Protein AF-A0A356CTW9-F1 (afdb_monomer_lite)

Radius of gyration: 29.03 Å; chains: 1; bounding box: 47×51×96 Å

Structure (mmCIF, N/CA/C/O backbone):
data_AF-A0A356CTW9-F1
#
_entry.id   AF-A0A356CTW9-F1
#
loop_
_atom_site.group_PDB
_atom_site.id
_atom_site.type_symbol
_atom_site.label_atom_id
_atom_site.label_alt_id
_atom_site.label_comp_id
_atom_site.label_asym_id
_atom_site.label_entity_id
_atom_site.label_seq_id
_atom_site.pdbx_PDB_ins_code
_atom_site.Cartn_x
_atom_site.Cartn_y
_atom_site.Cartn_z
_atom_site.occupancy
_atom_site.B_iso_or_equiv
_atom_site.auth_seq_id
_atom_site.auth_comp_id
_atom_site.auth_asym_id
_atom_site.auth_atom_id
_atom_site.pdbx_PDB_model_num
ATOM 1 N N . ILE A 1 1 ? -17.306 -11.077 -2.098 1.00 68.31 1 ILE A N 1
ATOM 2 C CA . ILE A 1 1 ? -15.876 -10.758 -1.867 1.00 68.31 1 ILE A CA 1
ATOM 3 C C . ILE A 1 1 ? -15.002 -11.799 -2.546 1.00 68.31 1 ILE A C 1
ATOM 5 O O . ILE A 1 1 ? -14.242 -11.389 -3.403 1.00 68.31 1 ILE A O 1
ATOM 9 N N . GLU A 1 2 ? -15.143 -13.095 -2.241 1.00 79.81 2 GLU A N 1
ATOM 10 C CA . GLU A 1 2 ? -14.391 -14.175 -2.921 1.00 79.81 2 GLU A CA 1
ATOM 11 C C . GLU A 1 2 ? -14.510 -14.087 -4.446 1.00 79.81 2 GLU A C 1
ATOM 13 O O . GLU A 1 2 ? -13.506 -13.882 -5.108 1.00 79.81 2 GLU A O 1
ATOM 18 N N . ASP A 1 3 ? -15.733 -14.022 -4.974 1.00 84.06 3 ASP A N 1
ATOM 19 C CA . ASP A 1 3 ? -15.976 -13.840 -6.413 1.00 84.06 3 ASP A CA 1
ATOM 20 C C . ASP A 1 3 ? -15.303 -12.582 -7.005 1.00 84.06 3 ASP A C 1
ATOM 22 O O . ASP A 1 3 ? -14.751 -12.604 -8.098 1.00 84.06 3 ASP A O 1
ATOM 26 N N . THR A 1 4 ? -15.278 -11.472 -6.265 1.00 81.88 4 THR A N 1
ATOM 27 C CA . THR A 1 4 ? -14.615 -10.232 -6.705 1.00 81.88 4 THR A CA 1
ATOM 28 C C . THR A 1 4 ? -13.094 -10.376 -6.735 1.00 81.88 4 THR A C 1
ATOM 30 O O . THR A 1 4 ? -12.447 -9.812 -7.611 1.00 81.88 4 THR A O 1
ATOM 33 N N . ILE A 1 5 ? -12.524 -11.109 -5.775 1.00 84.12 5 ILE A N 1
ATOM 34 C CA . ILE A 1 5 ? -11.089 -11.404 -5.720 1.00 84.12 5 ILE A CA 1
ATOM 35 C C . ILE A 1 5 ? -10.720 -12.373 -6.847 1.00 84.12 5 ILE A C 1
ATOM 37 O O . ILE A 1 5 ? -9.723 -12.147 -7.527 1.00 84.12 5 ILE A O 1
ATOM 41 N N . ASP A 1 6 ? -11.548 -13.390 -7.088 1.00 87.25 6 ASP A N 1
ATOM 42 C CA . ASP A 1 6 ? -11.342 -14.393 -8.138 1.00 87.25 6 ASP A CA 1
ATOM 43 C C . ASP A 1 6 ? -11.355 -13.777 -9.546 1.00 87.25 6 ASP A C 1
ATOM 45 O O . ASP A 1 6 ? -10.668 -14.261 -10.444 1.00 87.25 6 ASP A O 1
ATOM 49 N N . HIS A 1 7 ? -12.089 -12.676 -9.731 1.00 87.00 7 HIS A N 1
ATOM 50 C CA . HIS A 1 7 ? -12.159 -11.933 -10.991 1.00 87.00 7 HIS A CA 1
ATOM 51 C C . HIS A 1 7 ? -11.251 -10.690 -11.041 1.00 87.00 7 HIS A C 1
ATOM 53 O O . HIS A 1 7 ? -11.325 -9.918 -12.001 1.00 87.00 7 HIS A O 1
ATOM 59 N N . LEU A 1 8 ? -10.389 -10.467 -10.041 1.00 84.88 8 LEU A N 1
ATOM 60 C CA . LEU A 1 8 ? -9.420 -9.372 -10.070 1.00 84.88 8 LEU A CA 1
ATOM 61 C C . LEU A 1 8 ? -8.310 -9.685 -11.088 1.00 84.88 8 LEU A C 1
ATOM 63 O O . LEU A 1 8 ? -7.421 -10.496 -10.840 1.00 84.88 8 LEU A O 1
ATOM 67 N N . ASP A 1 9 ? -8.354 -9.016 -12.239 1.00 84.62 9 ASP A N 1
ATOM 68 C CA . ASP A 1 9 ? -7.409 -9.199 -13.344 1.00 84.62 9 ASP A CA 1
ATOM 69 C C . ASP A 1 9 ? -6.562 -7.931 -13.545 1.00 84.62 9 ASP A C 1
ATOM 71 O O . ASP A 1 9 ? -7.066 -6.815 -13.448 1.00 84.62 9 ASP A O 1
ATOM 75 N N . TRP A 1 10 ? -5.280 -8.082 -13.895 1.00 80.06 10 TRP A N 1
ATOM 76 C CA . TRP A 1 10 ? -4.393 -6.969 -14.258 1.00 80.06 10 TRP A CA 1
ATOM 77 C C . TRP A 1 10 ? -4.951 -6.097 -15.398 1.00 80.06 10 TRP A C 1
ATOM 79 O O . TRP A 1 10 ? -4.623 -4.913 -15.496 1.00 80.06 10 TRP A O 1
ATOM 89 N N . ARG A 1 11 ? -5.831 -6.657 -16.237 1.00 78.12 11 ARG A N 1
ATOM 90 C CA . ARG A 1 11 ? -6.544 -5.954 -17.315 1.00 78.12 11 ARG A CA 1
ATOM 91 C C . ARG A 1 11 ? -7.606 -4.973 -16.827 1.00 78.12 11 ARG A C 1
ATOM 93 O O . ARG A 1 11 ? -8.116 -4.204 -17.636 1.00 78.12 11 ARG A O 1
ATOM 100 N N . SER A 1 12 ? -7.945 -4.964 -15.537 1.00 76.69 12 SER A N 1
ATOM 101 C CA . SER A 1 12 ? -8.852 -3.959 -14.975 1.00 76.69 12 SER A CA 1
ATOM 102 C C . SER A 1 12 ? -8.220 -2.559 -14.915 1.00 76.69 12 SER A C 1
ATOM 104 O O . SER A 1 12 ? -8.925 -1.579 -14.681 1.00 76.69 12 SER A O 1
ATOM 106 N N . GLY A 1 13 ? -6.902 -2.441 -15.116 1.00 68.12 13 GLY A N 1
ATOM 107 C CA . GLY A 1 13 ? -6.201 -1.161 -15.194 1.00 68.12 13 GLY A CA 1
ATOM 108 C C . GLY A 1 13 ? -6.427 -0.442 -16.529 1.00 68.12 13 GLY A C 1
ATOM 109 O O . GLY A 1 13 ? -6.175 -0.996 -17.593 1.00 68.12 13 GLY A O 1
ATOM 110 N N . TRP A 1 14 ? -6.860 0.822 -16.475 1.00 55.00 14 TRP A N 1
ATOM 111 C CA . TRP A 1 14 ? -7.075 1.669 -17.663 1.00 55.00 14 TRP A CA 1
ATOM 112 C C . TRP A 1 14 ? -5.799 2.315 -18.221 1.00 55.00 14 TRP A C 1
ATOM 114 O O . TRP A 1 14 ? -5.736 2.640 -19.403 1.00 55.00 14 TRP A O 1
ATOM 124 N N . SER A 1 15 ? -4.779 2.524 -17.387 1.00 63.09 15 SER A N 1
ATOM 125 C CA . SER A 1 15 ? -3.491 3.087 -17.805 1.00 63.09 15 SER A CA 1
ATOM 126 C C . SER A 1 15 ? -2.374 2.508 -16.943 1.00 63.09 15 SER A C 1
ATOM 128 O O . SER A 1 15 ? -2.588 2.274 -15.756 1.00 63.09 15 SER A O 1
ATOM 130 N N . GLY A 1 16 ? -1.185 2.298 -17.513 1.00 64.56 16 GLY A N 1
ATOM 131 C CA . GLY A 1 16 ? -0.001 1.798 -16.795 1.00 64.56 16 GLY A CA 1
ATOM 132 C C . GLY A 1 16 ? 0.633 2.811 -15.831 1.00 64.56 16 GLY A C 1
ATOM 133 O O . GLY A 1 16 ? 1.821 2.715 -15.541 1.00 64.56 16 GLY A O 1
ATOM 134 N N . ASN A 1 17 ? -0.132 3.804 -15.376 1.00 75.12 17 ASN A N 1
ATOM 135 C CA . ASN A 1 17 ? 0.331 4.857 -14.484 1.00 75.12 17 ASN A CA 1
ATOM 136 C C . ASN A 1 17 ? 0.032 4.477 -13.032 1.00 75.12 17 ASN A C 1
ATOM 138 O O . ASN A 1 17 ? -1.058 4.002 -12.715 1.00 75.12 17 ASN A O 1
ATOM 142 N N . SER A 1 18 ? 0.966 4.781 -12.138 1.00 80.88 18 SER A N 1
ATOM 143 C CA . SER A 1 18 ? 0.802 4.626 -10.694 1.00 80.88 18 SER A CA 1
ATOM 144 C C . SER A 1 18 ? 0.913 6.003 -10.055 1.00 80.88 18 SER A C 1
ATOM 146 O O . SER A 1 18 ? 1.971 6.626 -10.103 1.00 80.88 18 SER A O 1
ATOM 148 N N . ARG A 1 19 ? -0.201 6.506 -9.513 1.00 86.81 19 ARG A N 1
ATOM 149 C CA . ARG A 1 19 ? -0.292 7.829 -8.876 1.00 86.81 19 ARG A CA 1
ATOM 150 C C . ARG A 1 19 ? -0.709 7.685 -7.419 1.00 86.81 19 ARG A C 1
ATOM 152 O O . ARG A 1 19 ? -1.867 7.931 -7.080 1.00 86.81 19 ARG A O 1
ATOM 159 N N . ILE A 1 20 ? 0.210 7.246 -6.566 1.00 92.38 20 ILE A N 1
ATOM 160 C CA . ILE A 1 20 ? -0.090 6.853 -5.179 1.00 92.38 20 ILE A CA 1
ATOM 161 C C . ILE A 1 20 ? -0.538 8.068 -4.357 1.00 92.38 20 ILE A C 1
ATOM 163 O O . ILE A 1 20 ? -1.557 8.014 -3.671 1.00 92.38 20 ILE A O 1
ATOM 167 N N . ARG A 1 21 ? 0.154 9.208 -4.460 1.00 92.56 21 ARG A N 1
ATOM 168 C CA . ARG A 1 21 ? -0.237 10.408 -3.686 1.00 92.56 21 ARG A CA 1
ATOM 169 C C . ARG A 1 21 ? -1.598 10.962 -4.097 1.00 92.56 21 ARG A C 1
ATOM 171 O O . ARG A 1 21 ? -2.353 11.430 -3.248 1.00 92.56 21 ARG A O 1
ATOM 178 N N . GLU A 1 22 ? -1.919 10.915 -5.386 1.00 90.00 22 GLU A N 1
ATOM 179 C CA . GLU A 1 22 ? -3.215 11.376 -5.895 1.00 90.00 22 GLU A CA 1
ATOM 180 C C . GLU A 1 22 ? -4.339 10.391 -5.540 1.00 90.00 22 GLU A C 1
ATOM 182 O O . GLU A 1 22 ? -5.441 10.807 -5.171 1.00 90.00 22 GLU A O 1
ATOM 187 N N . SER A 1 23 ? -4.056 9.083 -5.583 1.00 91.00 23 SER A N 1
ATOM 188 C CA . SER A 1 23 ? -5.031 8.046 -5.237 1.00 91.00 23 SER A CA 1
ATOM 189 C C . SER A 1 23 ? -5.523 8.199 -3.799 1.00 91.00 23 SER A C 1
ATOM 191 O O . SER A 1 23 ? -6.715 8.018 -3.562 1.00 91.00 23 SER A O 1
ATOM 193 N N . PHE A 1 24 ? -4.668 8.627 -2.862 1.00 93.81 24 PHE A N 1
ATOM 194 C CA . PHE A 1 24 ? -5.068 8.884 -1.478 1.00 93.81 24 PHE A CA 1
ATOM 195 C C . PHE A 1 24 ? -6.221 9.886 -1.395 1.00 93.81 24 PHE A C 1
ATOM 197 O O . PHE A 1 24 ? -7.231 9.608 -0.749 1.00 93.81 24 PHE A O 1
ATOM 204 N N . PHE A 1 25 ? -6.132 11.028 -2.082 1.00 92.31 25 PHE A N 1
ATOM 205 C CA . PHE A 1 25 ? -7.204 12.027 -2.066 1.00 92.31 25 PHE A CA 1
ATOM 206 C C . PHE A 1 25 ? -8.489 11.517 -2.723 1.00 92.31 25 PHE A C 1
ATOM 208 O O . PHE A 1 25 ? -9.580 11.764 -2.202 1.00 92.31 25 PHE A O 1
ATOM 215 N N . ASN A 1 26 ? -8.373 10.794 -3.837 1.00 91.19 26 ASN A N 1
ATOM 216 C CA . ASN A 1 26 ? -9.530 10.254 -4.553 1.00 91.19 26 ASN A CA 1
ATOM 217 C C . ASN A 1 26 ? -10.240 9.162 -3.747 1.00 91.19 26 ASN A C 1
ATOM 219 O O . ASN A 1 26 ? -11.458 9.219 -3.576 1.00 91.19 26 ASN A O 1
ATOM 223 N N . LEU A 1 27 ? -9.482 8.234 -3.166 1.00 92.19 27 LEU A N 1
ATOM 224 C CA . LEU A 1 27 ? -10.004 7.204 -2.275 1.00 92.19 27 LEU A CA 1
ATOM 225 C C . LEU A 1 27 ? -10.620 7.821 -1.021 1.00 92.19 27 LEU A C 1
ATOM 227 O O . LEU A 1 27 ? -11.732 7.457 -0.658 1.00 92.19 27 LEU A O 1
ATOM 231 N N . ALA A 1 28 ? -9.973 8.808 -0.396 1.00 91.38 28 ALA A N 1
ATOM 232 C CA . ALA A 1 28 ? -10.536 9.484 0.771 1.00 91.38 28 ALA A CA 1
ATOM 233 C C . ALA A 1 28 ? -11.881 10.164 0.465 1.00 91.38 28 ALA A C 1
ATOM 235 O O . ALA A 1 28 ? -12.778 10.141 1.305 1.00 91.38 28 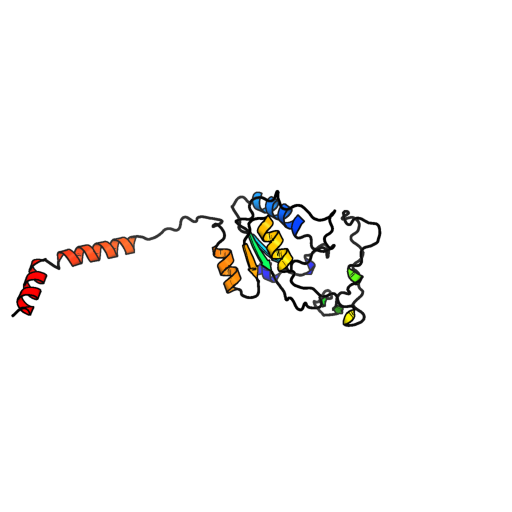ALA A O 1
ATOM 236 N N . ARG A 1 29 ? -12.056 10.748 -0.730 1.00 90.88 29 ARG A N 1
ATOM 237 C CA . ARG A 1 29 ? -13.358 11.286 -1.168 1.00 90.88 29 ARG A CA 1
ATOM 238 C C . ARG A 1 29 ? -14.395 10.179 -1.356 1.00 90.88 29 ARG A C 1
ATOM 240 O O . ARG A 1 29 ? -15.512 10.331 -0.872 1.00 90.88 29 ARG A O 1
ATOM 247 N N . LEU A 1 30 ? -14.020 9.081 -2.013 1.00 90.75 30 LEU A N 1
ATOM 248 C CA . LEU A 1 30 ? -14.902 7.935 -2.246 1.00 90.75 30 LEU A CA 1
ATOM 249 C C . LEU A 1 30 ? -15.369 7.307 -0.928 1.00 90.75 30 LEU A C 1
ATOM 251 O O . LEU A 1 30 ? -16.560 7.108 -0.727 1.00 90.75 30 LEU A O 1
ATOM 255 N N . ILE A 1 31 ? -14.454 7.080 0.009 1.00 89.38 31 ILE A N 1
ATOM 256 C CA . ILE A 1 31 ? -14.764 6.484 1.312 1.00 89.38 31 ILE A CA 1
ATOM 257 C C . ILE A 1 31 ? -15.707 7.376 2.113 1.00 89.38 31 ILE A C 1
ATOM 259 O O . ILE A 1 31 ? -16.654 6.884 2.713 1.00 89.38 31 ILE A O 1
ATOM 263 N N . ARG A 1 32 ? -15.505 8.700 2.086 1.00 85.44 32 ARG A N 1
ATOM 264 C CA . ARG A 1 32 ? -16.419 9.650 2.743 1.00 85.44 32 ARG A CA 1
ATOM 265 C C . ARG A 1 32 ? -17.815 9.682 2.120 1.00 85.44 32 ARG A C 1
ATOM 267 O O . ARG A 1 32 ? -18.727 10.190 2.761 1.00 85.44 32 ARG A O 1
ATOM 274 N N . SER A 1 33 ? -17.982 9.199 0.887 1.00 88.88 33 SER A N 1
ATOM 275 C CA . SER A 1 33 ? -19.307 9.064 0.271 1.00 88.88 33 SER A CA 1
ATOM 276 C C . SER A 1 33 ? -20.045 7.795 0.692 1.00 88.88 33 SER A C 1
ATOM 278 O O . SER A 1 33 ? -21.242 7.680 0.428 1.00 88.88 33 SER A O 1
ATOM 280 N N . PHE A 1 34 ? -19.365 6.845 1.341 1.00 87.44 34 PHE A N 1
ATOM 281 C CA . PHE A 1 34 ? -20.028 5.658 1.856 1.00 87.44 34 PHE A CA 1
ATOM 282 C C . PHE A 1 34 ? -20.893 6.015 3.072 1.00 87.44 34 PHE A C 1
ATOM 284 O O . PHE A 1 34 ? -20.507 6.859 3.882 1.00 87.44 34 PHE A O 1
ATOM 291 N N . PRO A 1 35 ? -22.070 5.380 3.216 1.00 83.88 35 PRO A N 1
ATOM 292 C CA . PRO A 1 35 ? -22.962 5.625 4.347 1.00 83.88 35 PRO A CA 1
ATOM 293 C C . PRO A 1 35 ? -22.363 5.160 5.683 1.00 83.88 35 PRO A C 1
ATOM 295 O O . PRO A 1 35 ? -22.782 5.622 6.742 1.00 83.88 35 PRO A O 1
ATOM 298 N N . GLU A 1 36 ? -21.386 4.255 5.634 1.00 81.88 36 GLU A N 1
ATOM 299 C CA . GLU A 1 36 ? -20.733 3.656 6.790 1.00 81.88 36 GLU A CA 1
ATOM 300 C C . GLU A 1 36 ? -19.255 4.053 6.850 1.00 81.88 36 GLU A C 1
ATOM 302 O O . GLU A 1 36 ? -18.563 4.134 5.829 1.00 81.88 36 GLU A O 1
ATOM 307 N N . ASN A 1 37 ? -18.747 4.257 8.068 1.00 80.19 37 ASN A N 1
ATOM 308 C CA . ASN A 1 37 ? -17.318 4.461 8.286 1.00 80.19 37 ASN A CA 1
ATOM 309 C C . ASN A 1 37 ? -16.560 3.225 7.789 1.00 80.19 37 ASN A C 1
ATOM 311 O O . ASN A 1 37 ? -16.876 2.105 8.180 1.00 80.19 37 ASN A O 1
ATOM 315 N N . SER A 1 38 ? -15.551 3.424 6.944 1.00 86.06 38 SER A N 1
ATOM 316 C CA . SER A 1 38 ? -14.802 2.330 6.321 1.00 86.06 38 SER A CA 1
ATOM 317 C C . SER A 1 38 ? -13.312 2.440 6.619 1.00 86.06 38 SER A C 1
ATOM 319 O O . SER A 1 38 ? -12.742 3.530 6.622 1.00 86.06 38 SER A O 1
ATOM 321 N N . GLN A 1 39 ? -12.680 1.293 6.855 1.00 90.06 39 GLN A N 1
ATOM 322 C CA . GLN A 1 39 ? -11.231 1.170 7.007 1.00 90.06 39 GLN A CA 1
ATOM 323 C C . GLN A 1 39 ? -10.573 0.953 5.642 1.00 90.06 39 GLN A C 1
ATOM 325 O O . GLN A 1 39 ? -11.172 0.354 4.748 1.00 90.06 39 GLN A O 1
ATOM 330 N N . VAL A 1 40 ? -9.322 1.392 5.494 1.00 93.12 40 VAL A N 1
ATOM 331 C CA . VAL A 1 40 ? -8.571 1.245 4.238 1.00 93.12 40 VAL A CA 1
ATOM 332 C C . VAL A 1 40 ? -7.358 0.366 4.442 1.00 93.12 40 VAL A C 1
ATOM 334 O O . VAL A 1 40 ? -6.539 0.631 5.320 1.00 93.12 40 VAL A O 1
ATOM 337 N N . VAL A 1 41 ? -7.204 -0.641 3.589 1.00 95.00 41 VAL A N 1
ATOM 338 C CA . VAL A 1 41 ? -5.943 -1.366 3.422 1.00 95.00 41 VAL A CA 1
ATOM 339 C C . VAL A 1 41 ? -5.443 -1.076 2.013 1.00 95.00 41 VAL A C 1
ATOM 341 O O . VAL A 1 41 ? -6.062 -1.487 1.036 1.00 95.00 41 VAL A O 1
ATOM 344 N N . TYR A 1 42 ? -4.357 -0.316 1.910 1.00 95.88 42 TYR A N 1
ATOM 345 C CA . TYR A 1 42 ? -3.780 0.139 0.649 1.00 95.88 42 TYR A CA 1
ATOM 346 C C . TYR A 1 42 ? -2.529 -0.682 0.331 1.00 95.88 42 TYR A C 1
ATOM 348 O O . TYR A 1 42 ? -1.537 -0.585 1.050 1.00 95.88 42 TYR A O 1
ATOM 356 N N . LEU A 1 43 ? -2.568 -1.495 -0.725 1.00 95.25 43 LEU A N 1
ATOM 357 C CA . LEU A 1 43 ? -1.466 -2.375 -1.121 1.00 95.25 43 LEU A CA 1
ATOM 358 C C . LEU A 1 43 ? -0.709 -1.765 -2.303 1.00 95.25 43 LEU A C 1
ATOM 360 O O . LEU A 1 43 ? -1.321 -1.414 -3.309 1.00 95.25 43 LEU A O 1
ATOM 364 N N . THR A 1 44 ? 0.613 -1.639 -2.193 1.00 95.06 44 THR A N 1
ATOM 365 C CA . THR A 1 44 ? 1.463 -1.081 -3.258 1.00 95.06 44 THR A CA 1
ATOM 366 C C . THR A 1 44 ? 2.933 -1.444 -3.041 1.00 95.06 44 THR A C 1
ATOM 368 O O . THR A 1 44 ? 3.350 -1.699 -1.913 1.00 95.06 44 THR A O 1
ATOM 371 N N . ASP A 1 45 ? 3.729 -1.457 -4.106 1.00 93.75 45 ASP A N 1
ATOM 372 C CA . ASP A 1 45 ? 5.194 -1.515 -4.050 1.00 93.75 45 ASP A CA 1
ATOM 373 C C . ASP A 1 45 ? 5.846 -0.137 -3.843 1.00 93.75 45 ASP A C 1
ATOM 375 O O . ASP A 1 45 ? 7.029 -0.056 -3.526 1.00 93.75 45 ASP A O 1
ATOM 379 N N . GLY A 1 46 ? 5.078 0.952 -3.930 1.00 92.94 46 GLY A N 1
ATOM 380 C CA . GLY A 1 46 ? 5.590 2.311 -3.772 1.00 92.94 46 GLY A CA 1
ATOM 381 C C . GLY A 1 46 ? 6.160 2.921 -5.047 1.00 92.94 46 GLY A C 1
ATOM 382 O O . GLY A 1 46 ? 6.657 4.043 -4.990 1.00 92.94 46 GLY A O 1
ATOM 383 N N . GLU A 1 47 ? 6.066 2.245 -6.193 1.00 88.50 47 GLU A N 1
ATOM 384 C CA . GLU A 1 47 ? 6.532 2.817 -7.452 1.00 88.50 47 GLU A CA 1
ATOM 385 C C . GLU A 1 47 ? 5.491 3.779 -8.033 1.00 88.50 47 GLU A C 1
ATOM 387 O O . GLU A 1 47 ? 4.343 3.414 -8.295 1.00 88.50 47 GLU A O 1
ATOM 392 N N . GLU A 1 48 ? 5.895 5.034 -8.246 1.00 86.00 48 GLU A N 1
ATOM 393 C CA . GLU A 1 48 ? 5.087 6.039 -8.940 1.00 86.00 48 GLU A CA 1
ATOM 394 C C . GLU A 1 48 ? 5.521 6.173 -10.402 1.00 86.00 48 GLU A C 1
ATOM 396 O O . GLU A 1 48 ? 6.707 6.309 -10.721 1.00 86.00 48 GLU A O 1
ATOM 401 N N . ALA A 1 49 ? 4.528 6.161 -11.289 1.00 80.44 49 ALA A N 1
ATOM 402 C CA . ALA A 1 49 ? 4.681 6.304 -12.727 1.00 80.44 49 ALA A CA 1
ATOM 403 C C . ALA A 1 49 ? 3.694 7.378 -13.229 1.00 80.44 49 ALA A C 1
ATOM 405 O O . ALA A 1 49 ? 2.477 7.152 -13.190 1.00 80.44 49 ALA A O 1
ATOM 406 N N . PRO A 1 50 ? 4.181 8.546 -13.698 1.00 75.06 50 PRO A N 1
ATOM 407 C CA . PRO A 1 50 ? 5.590 8.931 -13.866 1.00 75.06 50 PRO A CA 1
ATOM 408 C C . PRO A 1 50 ? 6.333 9.146 -12.541 1.00 75.06 50 PRO A C 1
ATOM 410 O O . PRO A 1 50 ? 5.719 9.400 -11.507 1.00 75.06 50 PRO A O 1
ATOM 413 N N . LYS A 1 51 ? 7.673 9.122 -12.600 1.00 81.19 51 LYS A N 1
ATOM 414 C CA . LYS A 1 51 ? 8.515 9.419 -11.435 1.00 81.19 51 LYS A CA 1
ATOM 415 C C . LYS A 1 51 ? 8.216 10.808 -10.873 1.00 81.19 51 LYS A C 1
ATOM 417 O O . LYS A 1 51 ? 7.949 11.766 -11.605 1.00 81.19 51 LYS A O 1
ATOM 422 N N . LEU A 1 52 ? 8.288 10.906 -9.551 1.00 83.81 52 LEU A N 1
ATOM 423 C CA . LEU A 1 52 ? 8.033 12.148 -8.842 1.00 83.81 52 LEU A CA 1
ATOM 424 C C . LEU A 1 52 ? 9.172 13.162 -9.038 1.00 83.81 52 LEU A C 1
ATOM 426 O O . LEU A 1 52 ? 10.360 12.844 -9.029 1.00 83.81 52 LEU A O 1
ATOM 430 N N . HIS A 1 53 ? 8.764 14.412 -9.186 1.00 82.19 53 HIS A N 1
ATOM 431 C CA . HIS A 1 53 ? 9.531 15.631 -9.371 1.00 82.19 53 HIS A CA 1
ATOM 432 C C . HIS A 1 53 ? 8.857 16.756 -8.570 1.00 82.19 53 HIS A C 1
ATOM 434 O O . HIS A 1 53 ? 7.690 16.660 -8.182 1.00 82.19 53 HIS A O 1
ATOM 440 N N . ALA A 1 54 ? 9.559 17.869 -8.351 1.00 76.06 54 ALA A N 1
ATOM 441 C CA . ALA A 1 54 ? 9.051 18.972 -7.528 1.00 76.06 54 ALA A CA 1
ATOM 442 C C . ALA A 1 54 ? 7.682 19.526 -7.989 1.00 76.06 54 ALA A C 1
ATOM 444 O O . ALA A 1 54 ? 6.909 19.997 -7.165 1.00 76.06 54 ALA A O 1
ATOM 445 N N . PHE A 1 55 ? 7.364 19.445 -9.286 1.00 74.56 55 PHE A N 1
ATOM 446 C CA . PHE A 1 55 ? 6.133 19.999 -9.865 1.00 74.56 55 PHE A CA 1
ATOM 447 C C . PHE A 1 55 ? 4.954 19.012 -9.949 1.00 74.56 55 PHE A C 1
ATOM 449 O O . PHE A 1 55 ? 3.820 19.457 -10.103 1.00 74.56 55 PHE A O 1
ATOM 456 N N . ASN A 1 56 ? 5.188 17.695 -9.878 1.00 75.44 56 ASN A N 1
ATOM 457 C CA . ASN A 1 56 ? 4.124 16.677 -9.941 1.00 75.44 56 ASN A CA 1
ATOM 458 C C . ASN A 1 56 ? 3.868 15.994 -8.582 1.00 75.44 56 ASN A C 1
ATOM 460 O O . ASN A 1 56 ? 2.953 15.182 -8.462 1.00 75.44 56 ASN A O 1
ATOM 464 N N . THR A 1 57 ? 4.647 16.337 -7.550 1.00 85.50 57 THR A N 1
ATOM 465 C CA . THR A 1 57 ? 4.483 15.787 -6.203 1.00 85.50 57 THR A CA 1
ATOM 466 C C . THR A 1 57 ? 3.317 16.473 -5.501 1.00 85.50 57 THR A C 1
ATOM 468 O O . THR A 1 57 ? 3.404 17.626 -5.084 1.00 85.50 57 THR A O 1
ATOM 471 N N . ARG A 1 58 ? 2.207 15.749 -5.344 1.00 87.00 58 ARG A N 1
ATOM 472 C CA . ARG A 1 58 ? 1.035 16.223 -4.600 1.00 87.00 58 ARG A CA 1
ATOM 473 C C . ARG A 1 58 ? 1.367 16.375 -3.114 1.00 87.00 58 ARG A C 1
ATOM 475 O O . ARG A 1 58 ? 1.832 15.426 -2.495 1.00 87.00 58 ARG A O 1
ATOM 482 N N . ASP A 1 59 ? 1.103 17.523 -2.503 1.00 89.25 59 ASP A N 1
ATOM 483 C CA . ASP A 1 59 ? 1.297 17.674 -1.056 1.00 89.25 59 ASP A CA 1
ATOM 484 C C . ASP A 1 59 ? 0.262 16.847 -0.265 1.00 89.25 59 ASP A C 1
ATOM 486 O O . ASP A 1 59 ? -0.936 16.917 -0.543 1.00 89.25 59 ASP A O 1
ATOM 490 N N . LEU A 1 60 ? 0.728 16.055 0.708 1.00 92.06 60 LEU A N 1
ATOM 491 C CA . LEU A 1 60 ? -0.114 15.247 1.599 1.00 92.06 60 LEU A CA 1
ATOM 492 C C . LEU A 1 60 ? -0.364 15.928 2.952 1.00 92.06 60 LEU A C 1
ATOM 494 O O . LEU A 1 60 ? -1.145 15.406 3.740 1.00 92.06 60 LEU A O 1
ATOM 498 N N . SER A 1 61 ? 0.229 17.096 3.225 1.00 87.69 61 SER A N 1
ATOM 499 C CA . SER A 1 61 ? 0.039 17.830 4.488 1.00 87.69 61 SER A CA 1
ATOM 500 C C . SER A 1 61 ? -1.433 18.154 4.788 1.00 87.69 61 SER A C 1
ATOM 502 O O . SER A 1 61 ? -1.847 18.222 5.943 1.00 87.69 61 SER A O 1
ATOM 504 N N . GLN A 1 62 ? -2.241 18.314 3.736 1.00 86.44 62 GLN A N 1
ATOM 505 C CA . GLN A 1 62 ? -3.675 18.601 3.813 1.00 86.44 62 GLN A CA 1
ATOM 506 C C . GLN A 1 62 ? -4.545 17.340 3.918 1.00 86.44 62 GLN A C 1
ATOM 508 O O . GLN A 1 62 ? -5.775 17.432 3.936 1.00 86.44 62 GLN A O 1
ATOM 513 N N . PHE A 1 63 ? -3.941 16.153 3.936 1.00 91.94 63 PHE A N 1
ATOM 514 C CA . PHE A 1 63 ? -4.680 14.907 4.010 1.00 91.94 63 PHE A CA 1
ATOM 515 C C . PHE A 1 63 ? -5.325 14.730 5.391 1.00 91.94 63 PHE A C 1
ATOM 517 O O . PHE A 1 63 ? -4.702 14.940 6.429 1.00 91.94 63 PHE A O 1
ATOM 524 N N . GLN A 1 64 ? -6.590 14.310 5.407 1.00 87.06 64 GLN A N 1
ATOM 525 C CA . GLN A 1 64 ? -7.366 14.113 6.631 1.00 87.06 64 GLN A CA 1
ATOM 526 C C . GLN A 1 64 ? -7.966 12.709 6.674 1.00 87.06 64 GLN A C 1
ATOM 528 O O . GLN A 1 64 ? -8.529 12.245 5.679 1.00 87.06 64 GLN A O 1
ATOM 533 N N . GLY A 1 65 ? -7.923 12.084 7.853 1.00 85.94 65 GLY A N 1
ATOM 534 C CA . GLY A 1 65 ? -8.532 10.773 8.097 1.00 85.94 65 GLY A CA 1
ATOM 535 C C . GLY A 1 65 ? -7.632 9.574 7.790 1.00 85.94 65 GLY A C 1
ATOM 536 O O . GLY A 1 65 ? -8.146 8.497 7.522 1.00 85.94 65 GLY A O 1
ATOM 537 N N . GLY A 1 66 ? -6.303 9.733 7.809 1.00 86.88 66 GLY A N 1
ATOM 538 C CA . GLY A 1 66 ? -5.379 8.615 7.564 1.00 86.88 66 GLY A CA 1
ATOM 539 C C . GLY A 1 66 ? -5.169 7.675 8.750 1.00 86.88 66 GLY A C 1
ATOM 540 O O . GLY A 1 66 ? -4.595 6.610 8.584 1.00 86.88 66 GLY A O 1
ATOM 541 N N . ASN A 1 67 ? -5.696 8.003 9.930 1.00 87.56 67 ASN A N 1
ATOM 542 C CA . ASN A 1 67 ? -5.656 7.136 11.114 1.00 87.56 67 ASN A CA 1
ATOM 543 C C . ASN A 1 67 ? -6.369 5.785 10.922 1.00 87.56 67 ASN A C 1
ATOM 545 O O . ASN A 1 67 ? -6.045 4.829 11.625 1.00 87.56 67 ASN A O 1
ATOM 549 N N . ASP A 1 68 ? -7.292 5.701 9.964 1.00 89.12 68 ASP A N 1
ATOM 550 C CA . ASP A 1 68 ? -8.015 4.474 9.623 1.00 89.12 68 ASP A CA 1
ATOM 551 C C . ASP A 1 68 ? -7.409 3.759 8.399 1.00 89.12 68 ASP A C 1
ATOM 553 O O . ASP A 1 68 ? -8.035 2.877 7.809 1.00 89.12 68 ASP A O 1
ATOM 557 N N . TRP A 1 69 ? -6.175 4.113 8.015 1.00 94.38 69 TRP A N 1
ATOM 558 C CA . TRP A 1 69 ? -5.478 3.585 6.841 1.00 94.38 69 TRP A CA 1
ATOM 559 C C . TRP A 1 69 ? -4.277 2.725 7.241 1.00 94.38 69 TRP A C 1
ATOM 561 O O . TRP A 1 69 ? -3.415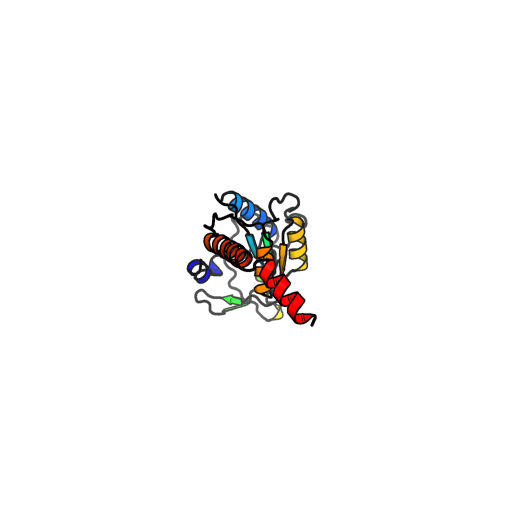 3.140 8.020 1.00 94.38 69 TRP A O 1
ATOM 571 N N . VAL A 1 70 ? -4.196 1.534 6.653 1.00 96.62 70 VAL A N 1
ATOM 572 C CA . VAL A 1 70 ? -3.033 0.645 6.710 1.00 96.62 70 VAL A CA 1
ATOM 573 C C . VAL A 1 70 ? -2.430 0.553 5.319 1.00 96.62 70 VAL A C 1
ATOM 575 O O . VAL A 1 70 ? -3.100 0.164 4.368 1.00 96.62 70 VAL A O 1
ATOM 578 N N . ILE A 1 71 ? -1.160 0.916 5.202 1.00 97.44 71 ILE A N 1
ATOM 579 C CA . ILE A 1 71 ? -0.409 0.928 3.954 1.00 97.44 71 ILE A CA 1
ATOM 580 C C . ILE A 1 71 ? 0.496 -0.295 3.996 1.00 97.44 71 ILE A C 1
ATOM 582 O O . ILE A 1 71 ? 1.323 -0.441 4.899 1.00 97.44 71 ILE A O 1
ATOM 586 N N . VAL A 1 72 ? 0.310 -1.189 3.033 1.00 98.06 72 VAL A N 1
ATOM 587 C CA . VAL A 1 72 ? 1.006 -2.466 2.936 1.00 98.06 72 VAL A CA 1
ATOM 588 C C . VAL A 1 72 ? 2.006 -2.399 1.791 1.00 98.06 72 VAL A C 1
ATOM 590 O O . VAL A 1 72 ? 1.617 -2.357 0.624 1.00 98.06 72 VAL A O 1
ATOM 593 N N . GLY A 1 73 ? 3.293 -2.414 2.134 1.00 97.31 73 GLY A N 1
ATOM 594 C CA . GLY A 1 73 ? 4.382 -2.476 1.161 1.00 97.31 73 GLY A CA 1
ATOM 595 C C . GLY A 1 73 ? 4.561 -3.887 0.606 1.00 97.31 73 GLY A C 1
ATOM 596 O O . GLY A 1 73 ? 4.967 -4.784 1.348 1.00 97.31 73 GLY A O 1
ATOM 597 N N . ILE A 1 74 ? 4.271 -4.091 -0.679 1.00 96.00 74 ILE A N 1
ATOM 598 C CA . ILE A 1 74 ? 4.368 -5.381 -1.376 1.00 96.00 74 ILE A CA 1
ATOM 599 C C . ILE A 1 74 ? 5.609 -5.408 -2.267 1.00 96.00 74 ILE A C 1
ATOM 601 O O . ILE A 1 74 ? 5.968 -4.422 -2.893 1.00 96.00 74 ILE A O 1
ATOM 605 N N . GLY A 1 75 ? 6.270 -6.561 -2.343 1.00 93.44 75 GLY A N 1
ATOM 606 C CA . GLY A 1 75 ? 7.430 -6.759 -3.208 1.00 93.44 75 GLY A CA 1
ATOM 607 C C . GLY A 1 75 ? 8.746 -6.859 -2.442 1.00 93.44 75 GLY A C 1
ATOM 608 O O . GLY A 1 75 ? 8.792 -7.081 -1.229 1.00 93.44 75 GLY A O 1
ATOM 609 N N . SER A 1 76 ? 9.851 -6.759 -3.179 1.00 93.50 76 SER A N 1
ATOM 610 C CA . SER A 1 76 ? 11.196 -6.998 -2.650 1.00 93.50 76 SER A CA 1
ATOM 611 C C . SER A 1 76 ? 12.152 -5.852 -2.968 1.00 93.50 76 SER A C 1
ATOM 613 O O . SER A 1 76 ? 11.998 -5.163 -3.973 1.00 93.50 76 SER A O 1
ATOM 615 N N . PHE A 1 77 ? 13.194 -5.698 -2.147 1.00 93.00 77 PHE A N 1
ATOM 616 C CA . PHE A 1 77 ? 14.262 -4.717 -2.385 1.00 93.00 77 PHE A CA 1
ATOM 617 C C . PHE A 1 77 ? 15.169 -5.086 -3.562 1.00 93.00 77 PHE A C 1
ATOM 619 O O . PHE A 1 77 ? 15.751 -4.215 -4.203 1.00 93.00 77 PHE A O 1
ATOM 626 N N . LYS A 1 78 ? 15.304 -6.387 -3.850 1.00 92.81 78 LYS A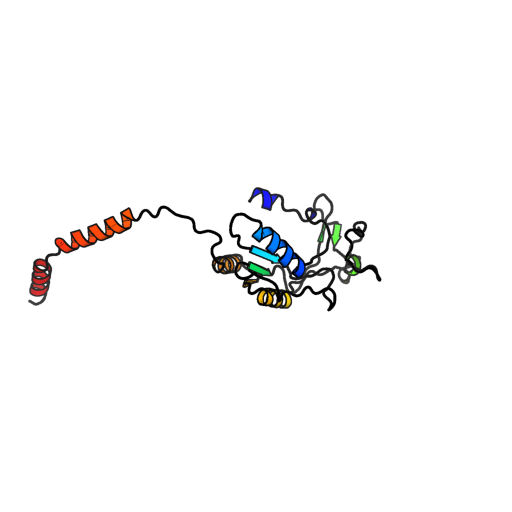 N 1
ATOM 627 C CA . LYS A 1 78 ? 16.084 -6.871 -4.996 1.00 92.81 78 LYS A CA 1
ATOM 628 C C . LYS A 1 78 ? 15.442 -6.430 -6.316 1.00 92.81 78 LYS A C 1
ATOM 630 O O . LYS A 1 78 ? 16.150 -6.116 -7.271 1.00 92.81 78 LYS A O 1
ATOM 635 N N . GLY A 1 79 ? 14.115 -6.367 -6.319 1.00 91.00 79 GLY A N 1
ATOM 636 C CA . GLY A 1 79 ? 13.295 -6.127 -7.490 1.00 91.00 79 GLY A CA 1
ATOM 637 C C . GLY A 1 79 ? 13.083 -7.373 -8.330 1.00 91.00 79 GLY A C 1
ATOM 638 O O . GLY A 1 79 ? 13.832 -8.348 -8.225 1.00 91.00 79 GLY A O 1
ATOM 639 N N . ALA A 1 80 ? 12.043 -7.333 -9.151 1.00 92.75 80 ALA A N 1
ATOM 640 C CA . ALA A 1 80 ? 11.710 -8.387 -10.093 1.00 92.75 80 ALA A CA 1
ATOM 641 C C . ALA A 1 80 ? 11.297 -7.783 -11.441 1.00 92.75 80 ALA A C 1
ATOM 643 O O . ALA A 1 80 ? 10.683 -6.713 -11.468 1.00 92.75 80 ALA A O 1
ATOM 644 N N . PRO A 1 81 ? 11.624 -8.448 -12.562 1.00 92.00 81 PRO A N 1
ATOM 645 C CA . PRO A 1 81 ? 11.193 -7.982 -13.865 1.00 92.00 81 PRO A CA 1
ATOM 646 C C . PRO A 1 81 ? 9.680 -8.159 -14.012 1.00 92.00 81 PRO A C 1
ATOM 648 O O . PRO A 1 81 ? 9.135 -9.192 -13.616 1.00 92.00 81 PRO A O 1
ATOM 651 N N . ILE A 1 82 ? 9.003 -7.177 -14.605 1.00 89.00 82 ILE A N 1
ATOM 652 C CA . ILE A 1 82 ? 7.545 -7.235 -14.769 1.00 89.00 82 ILE A CA 1
ATOM 653 C C . ILE A 1 82 ? 7.206 -8.087 -16.002 1.00 89.00 82 ILE A C 1
ATOM 655 O O . ILE A 1 82 ? 7.601 -7.720 -17.116 1.00 89.00 82 ILE A O 1
ATOM 659 N N . PRO A 1 83 ? 6.495 -9.220 -15.848 1.00 90.25 83 PRO A N 1
ATOM 660 C CA . PRO A 1 83 ? 6.109 -10.051 -16.978 1.00 90.25 83 PRO A CA 1
ATOM 661 C C . PRO A 1 83 ? 5.067 -9.337 -17.838 1.00 90.25 83 PRO A C 1
ATOM 663 O O . PRO A 1 83 ? 4.144 -8.694 -17.336 1.00 90.25 83 PRO A O 1
ATOM 666 N N . LYS A 1 84 ? 5.195 -9.490 -19.152 1.00 87.12 84 LYS A N 1
ATOM 667 C CA . LYS A 1 84 ? 4.194 -9.062 -20.120 1.00 87.12 84 LYS A CA 1
ATOM 668 C C . LYS A 1 84 ? 3.401 -10.279 -20.567 1.00 87.12 84 LYS A C 1
ATOM 670 O O . LYS A 1 84 ? 3.984 -11.269 -21.013 1.00 87.12 84 LYS A O 1
ATOM 675 N N . LEU A 1 85 ? 2.082 -10.204 -20.428 1.00 87.62 85 LEU A N 1
ATOM 676 C CA . LEU A 1 85 ? 1.173 -11.309 -20.715 1.00 87.62 85 LEU A CA 1
ATOM 677 C C . LEU A 1 85 ? 0.286 -10.990 -21.925 1.00 87.62 85 LEU A C 1
ATOM 679 O O . LEU A 1 85 ? -0.125 -9.843 -22.120 1.00 87.62 85 LEU A O 1
ATOM 683 N N . ASP A 1 86 ? -0.032 -12.004 -22.729 1.00 85.50 86 ASP A N 1
ATOM 684 C CA . ASP A 1 86 ? -1.049 -11.902 -23.780 1.00 85.50 86 ASP A CA 1
ATOM 685 C C . ASP A 1 86 ? -2.476 -11.949 -23.202 1.00 85.50 86 ASP A C 1
ATOM 687 O O . ASP A 1 86 ? -2.667 -12.022 -21.992 1.00 85.50 86 ASP A O 1
ATOM 691 N N . GLY A 1 87 ? -3.513 -11.929 -24.049 1.00 84.25 87 GLY A N 1
ATOM 692 C CA . GLY A 1 87 ? -4.919 -12.034 -23.624 1.00 84.25 87 GLY A CA 1
ATOM 693 C C . GLY A 1 87 ? -5.318 -13.367 -22.967 1.00 84.25 87 GLY A C 1
ATOM 694 O O . GLY A 1 87 ? -6.396 -13.452 -22.394 1.00 84.25 87 GLY A O 1
ATOM 695 N N . LYS A 1 88 ? -4.464 -14.393 -23.029 1.00 88.38 88 LYS A N 1
ATOM 696 C CA . LYS A 1 88 ? -4.669 -15.735 -22.463 1.00 88.38 88 LYS A CA 1
ATOM 697 C C . LYS A 1 88 ? -3.761 -16.001 -21.254 1.00 88.38 88 LYS A C 1
ATOM 699 O O . LYS A 1 88 ? -3.617 -17.152 -20.851 1.00 88.38 88 LYS A O 1
ATOM 704 N N . ASN A 1 89 ? -3.160 -14.954 -20.678 1.00 88.75 89 ASN A N 1
ATOM 705 C CA . ASN A 1 89 ? -2.197 -15.027 -19.571 1.00 88.75 89 ASN A CA 1
ATOM 706 C C . ASN A 1 89 ? -0.912 -15.811 -19.901 1.00 88.75 89 ASN A C 1
ATOM 708 O O . ASN A 1 89 ? -0.238 -16.303 -18.999 1.00 88.75 89 ASN A O 1
ATOM 712 N N . GLN A 1 90 ? -0.540 -15.910 -21.178 1.00 90.25 90 GLN A N 1
ATOM 713 C CA . GLN A 1 90 ? 0.736 -16.488 -21.591 1.00 90.25 90 GLN A CA 1
ATOM 714 C C . GLN A 1 90 ? 1.827 -15.422 -21.557 1.00 90.25 90 GLN A C 1
ATOM 716 O O . GLN A 1 90 ? 1.618 -14.289 -21.994 1.00 90.25 90 GLN A O 1
ATOM 721 N N . LEU A 1 91 ? 3.000 -15.789 -21.043 1.00 91.44 91 LEU A N 1
ATOM 722 C CA . LEU A 1 91 ? 4.168 -14.916 -21.010 1.00 91.44 91 LEU A CA 1
ATOM 723 C C . LEU A 1 91 ? 4.677 -14.668 -22.433 1.00 91.44 91 LEU A C 1
ATOM 725 O O . LEU A 1 91 ? 5.148 -15.594 -23.089 1.00 91.44 91 LEU A O 1
ATOM 729 N N . ILE A 1 92 ? 4.625 -13.414 -22.878 1.00 90.00 92 ILE A N 1
ATOM 730 C CA . ILE A 1 92 ? 5.155 -12.985 -24.184 1.00 90.00 92 ILE A CA 1
ATOM 731 C C . ILE A 1 92 ? 6.499 -12.261 -24.070 1.00 90.00 92 ILE A C 1
ATOM 733 O O . ILE A 1 92 ? 7.154 -12.008 -25.076 1.00 90.00 92 ILE A O 1
ATOM 737 N N . GLY A 1 93 ? 6.929 -11.937 -22.850 1.00 91.38 93 GLY A N 1
ATOM 738 C CA . GLY A 1 93 ? 8.207 -11.295 -22.572 1.00 91.38 93 GLY A CA 1
ATOM 739 C C . GLY A 1 93 ? 8.158 -10.506 -21.272 1.00 91.38 93 GLY A C 1
ATOM 740 O O . GLY A 1 93 ? 7.354 -10.793 -20.388 1.00 91.38 93 GLY A O 1
ATOM 741 N N . TYR A 1 94 ? 9.006 -9.491 -21.163 1.00 90.94 94 TYR A N 1
ATOM 742 C CA . TYR A 1 94 ? 9.047 -8.584 -20.018 1.00 90.94 94 TYR A CA 1
ATOM 743 C C . TYR A 1 94 ? 8.953 -7.144 -20.505 1.00 90.94 94 TYR A C 1
ATOM 745 O O . TYR A 1 94 ? 9.378 -6.842 -21.622 1.00 90.94 94 TYR A O 1
ATOM 753 N N . TRP A 1 95 ? 8.399 -6.265 -19.674 1.00 85.69 95 TRP A N 1
ATOM 754 C CA . TRP A 1 95 ? 8.379 -4.830 -19.956 1.00 85.69 95 TRP A CA 1
ATOM 755 C C . TRP A 1 95 ? 9.806 -4.278 -20.043 1.00 85.69 95 TRP A C 1
ATOM 757 O O . TRP A 1 95 ? 10.662 -4.687 -19.256 1.00 85.69 95 TRP A O 1
ATOM 767 N N . SER A 1 96 ? 10.063 -3.378 -20.995 1.00 83.56 96 SER A N 1
ATOM 768 C CA . SER A 1 96 ? 11.346 -2.673 -21.123 1.00 83.56 96 SER A CA 1
ATOM 769 C C . SER A 1 96 ? 11.362 -1.419 -20.243 1.00 83.56 96 SER A C 1
ATOM 771 O O . SER A 1 96 ? 10.317 -0.828 -19.962 1.00 83.56 96 SER A O 1
ATOM 773 N N . ASN A 1 97 ? 12.552 -0.979 -19.829 1.00 77.88 97 ASN A N 1
ATOM 774 C CA . ASN A 1 97 ? 12.741 0.332 -19.206 1.00 77.88 97 ASN A CA 1
ATOM 775 C C . ASN A 1 97 ? 12.299 1.493 -20.113 1.00 77.88 97 ASN A C 1
ATOM 777 O O . ASN A 1 97 ? 11.884 2.539 -19.612 1.00 77.88 97 ASN A O 1
ATOM 781 N N . GLU A 1 98 ? 12.344 1.299 -21.430 1.00 71.44 98 GLU A N 1
ATOM 782 C CA . GLU A 1 98 ? 11.942 2.282 -22.435 1.00 71.44 98 GLU A CA 1
ATOM 783 C C . GLU A 1 98 ? 10.441 2.234 -22.749 1.00 71.44 98 GLU A C 1
ATOM 785 O O . GLU A 1 98 ? 9.899 3.206 -23.269 1.00 71.44 98 GLU A O 1
ATOM 790 N N . SER A 1 99 ? 9.723 1.178 -22.345 1.00 65.38 99 SER A N 1
ATOM 791 C CA . SER A 1 99 ? 8.259 1.104 -22.502 1.00 65.38 99 SER A CA 1
ATOM 792 C C . SER A 1 99 ? 7.513 2.166 -21.685 1.00 65.38 99 SER A C 1
ATOM 794 O O . SER A 1 99 ? 6.354 2.468 -21.958 1.00 65.38 99 SER A O 1
ATOM 796 N N . PHE A 1 100 ? 8.184 2.756 -20.691 1.00 60.19 100 PHE A N 1
ATOM 797 C CA . PHE A 1 100 ? 7.684 3.881 -19.900 1.00 60.19 100 PHE A CA 1
ATOM 798 C C . PHE A 1 100 ? 8.333 5.217 -20.298 1.00 60.19 100 PHE A C 1
ATOM 800 O O . PHE A 1 100 ? 8.136 6.219 -19.602 1.00 60.19 100 PHE A O 1
ATOM 807 N N . ALA A 1 101 ? 9.131 5.248 -21.377 1.00 51.00 101 ALA A N 1
ATOM 808 C CA . ALA A 1 101 ? 9.816 6.449 -21.833 1.00 51.00 101 ALA A CA 1
ATOM 809 C C . ALA A 1 101 ? 8.795 7.544 -22.163 1.00 51.00 101 ALA A C 1
ATOM 811 O O . ALA A 1 101 ? 7.943 7.426 -23.044 1.00 51.00 101 ALA A O 1
ATOM 812 N N . LEU A 1 102 ? 8.894 8.625 -21.395 1.00 49.16 102 LEU A N 1
ATOM 813 C CA . LEU A 1 102 ? 8.125 9.849 -21.540 1.00 49.16 102 LEU A CA 1
ATOM 814 C C . LEU A 1 102 ? 8.277 10.380 -22.972 1.00 49.16 102 LEU A C 1
ATOM 816 O O . LEU A 1 102 ? 9.403 10.577 -23.429 1.00 49.16 102 LEU A O 1
ATOM 820 N N . GLN A 1 103 ? 7.174 10.695 -23.658 1.00 39.47 103 GLN A N 1
ATOM 821 C CA . GLN A 1 103 ? 7.272 11.580 -24.819 1.00 39.47 103 GLN A CA 1
ATOM 822 C C . GLN A 1 103 ? 7.791 12.944 -24.330 1.00 39.47 103 GLN A C 1
ATOM 824 O O . GLN A 1 103 ? 7.159 13.556 -23.459 1.00 39.47 103 GLN A O 1
ATOM 829 N N . PRO A 1 104 ? 8.940 13.433 -24.831 1.00 36.41 104 PRO A N 1
ATOM 830 C CA . PRO A 1 104 ? 9.463 14.726 -24.417 1.00 36.41 104 PRO A CA 1
ATOM 831 C C . PRO A 1 104 ? 8.478 15.841 -24.801 1.00 36.41 104 PRO A C 1
ATOM 833 O O . PRO A 1 104 ? 8.013 15.906 -25.935 1.00 36.41 104 PRO A O 1
ATOM 836 N N . GLY A 1 105 ? 8.166 16.730 -23.852 1.00 38.34 105 GLY A N 1
ATOM 837 C CA . GLY A 1 105 ? 7.373 17.944 -24.096 1.00 38.34 105 GLY A CA 1
ATOM 838 C C . GLY A 1 105 ? 5.878 17.871 -23.769 1.00 38.34 105 GLY A C 1
ATOM 839 O O . GLY A 1 105 ? 5.204 18.894 -23.859 1.00 38.34 105 GLY A O 1
ATOM 840 N N . ILE A 1 106 ? 5.350 16.724 -23.330 1.00 39.53 106 ILE A N 1
ATOM 841 C CA . ILE A 1 106 ? 3.954 16.608 -22.888 1.00 39.53 106 ILE A CA 1
ATOM 842 C C . ILE A 1 106 ? 3.938 16.384 -21.378 1.00 39.53 106 ILE A C 1
ATOM 844 O O . ILE A 1 106 ? 4.319 15.323 -20.884 1.00 39.53 106 ILE A O 1
ATOM 848 N N . ALA A 1 107 ? 3.472 17.378 -20.620 1.00 41.03 107 ALA A N 1
ATOM 849 C CA . ALA A 1 107 ? 3.068 17.129 -19.244 1.00 41.03 107 ALA A CA 1
ATOM 850 C C . ALA A 1 107 ? 1.957 16.068 -19.290 1.00 41.03 107 ALA A C 1
ATOM 852 O O . ALA A 1 107 ? 0.932 16.294 -19.931 1.00 41.03 107 ALA A O 1
ATOM 853 N N . GLN A 1 108 ? 2.168 14.905 -18.664 1.00 46.34 108 GLN A N 1
ATOM 854 C CA . GLN A 1 108 ? 1.200 13.799 -18.601 1.00 46.34 108 GLN A CA 1
ATOM 855 C C . GLN A 1 108 ? -0.031 14.187 -17.755 1.00 46.34 108 GLN A C 1
ATOM 857 O O . GLN A 1 108 ? -0.287 13.631 -16.690 1.00 46.34 108 GLN A O 1
ATOM 862 N N . ILE A 1 109 ? -0.783 15.192 -18.192 1.00 42.06 109 ILE A N 1
ATOM 863 C CA . ILE A 1 109 ? -1.981 15.722 -17.534 1.00 42.06 109 ILE A CA 1
ATOM 864 C C . ILE A 1 109 ? -3.225 15.431 -18.391 1.00 42.06 109 ILE A C 1
ATOM 866 O O . ILE A 1 109 ? -4.340 15.573 -17.908 1.00 42.06 109 ILE A O 1
ATOM 870 N N . SER A 1 110 ? -3.075 14.966 -19.635 1.00 38.03 110 SER A N 1
ATOM 871 C CA . SER A 1 110 ? -4.210 14.664 -20.507 1.00 38.03 110 SER A CA 1
ATOM 872 C C . SER A 1 110 ? -4.470 13.159 -20.631 1.00 38.03 110 SER A C 1
ATOM 874 O O . SER A 1 110 ? -3.664 12.407 -21.174 1.00 38.03 110 SER A O 1
ATOM 876 N N . GLU A 1 111 ? -5.671 12.741 -20.223 1.00 45.44 111 GLU A N 1
ATOM 877 C CA . GLU A 1 111 ? -6.310 11.468 -20.613 1.00 45.44 111 GLU A CA 1
ATOM 878 C C . GLU A 1 111 ? -6.379 11.285 -22.145 1.00 45.44 111 GLU A C 1
ATOM 880 O O . GLU A 1 111 ? -6.612 10.190 -22.638 1.00 45.44 111 GLU A O 1
ATOM 885 N N . ALA A 1 112 ? -6.134 12.348 -22.919 1.00 42.00 112 ALA A N 1
ATOM 886 C CA . ALA A 1 112 ? -6.107 12.341 -24.378 1.00 42.00 112 ALA A CA 1
ATOM 887 C C . ALA A 1 112 ? -4.864 11.667 -25.001 1.00 42.00 112 ALA A C 1
ATOM 889 O O . ALA A 1 112 ? -4.838 11.480 -26.212 1.00 42.00 112 ALA A O 1
ATOM 890 N N . ASN A 1 113 ? -3.852 11.291 -24.207 1.00 42.06 113 ASN A N 1
ATOM 891 C CA . ASN A 1 113 ? -2.668 10.556 -24.671 1.00 42.06 113 ASN A CA 1
ATOM 892 C C . ASN A 1 113 ? -2.628 9.131 -24.099 1.00 42.06 113 ASN A C 1
ATOM 894 O O . ASN A 1 113 ? -1.593 8.677 -23.605 1.00 42.06 113 ASN A O 1
ATOM 898 N N . ILE A 1 114 ? -3.755 8.415 -24.155 1.00 46.69 114 ILE A N 1
ATOM 899 C CA . ILE A 1 114 ? -3.753 6.948 -24.076 1.00 46.69 114 ILE A CA 1
ATOM 900 C C . ILE A 1 114 ? -3.035 6.468 -25.342 1.00 46.69 114 ILE A C 1
ATOM 902 O O . ILE A 1 114 ? -3.648 6.253 -26.385 1.00 46.69 114 ILE A O 1
ATOM 906 N N . GLY A 1 115 ? -1.704 6.428 -25.289 1.00 47.75 115 GLY A N 1
ATOM 907 C CA . GLY A 1 115 ? -0.887 5.906 -26.374 1.00 47.75 115 GLY A CA 1
ATOM 908 C C . GLY A 1 115 ? -1.330 4.490 -26.736 1.00 47.75 115 GLY A C 1
ATOM 909 O O . GLY A 1 115 ? -1.851 3.747 -25.901 1.00 47.75 115 GLY A O 1
ATOM 910 N N . THR A 1 116 ? -1.122 4.111 -27.995 1.00 48.47 116 THR A N 1
ATOM 911 C CA . THR A 1 116 ? -1.233 2.715 -28.425 1.00 48.47 116 THR A CA 1
ATOM 912 C C . THR A 1 116 ? -0.396 1.846 -27.496 1.00 48.47 116 THR A C 1
ATOM 914 O O . THR A 1 116 ? 0.750 2.201 -27.216 1.00 48.47 116 THR A O 1
ATOM 917 N N . ARG A 1 117 ? -0.962 0.735 -27.008 1.00 53.59 117 ARG A N 1
ATOM 918 C CA . ARG A 1 117 ? -0.247 -0.212 -26.147 1.00 53.59 117 ARG A CA 1
ATOM 919 C C . ARG A 1 117 ? 1.088 -0.556 -26.809 1.00 53.59 117 ARG A C 1
ATOM 921 O O . ARG A 1 117 ? 1.088 -1.099 -27.909 1.00 53.59 117 ARG A O 1
ATOM 928 N N . ASP A 1 118 ? 2.198 -0.202 -26.164 1.00 62.06 118 ASP A N 1
ATOM 929 C CA . ASP A 1 118 ? 3.521 -0.585 -26.645 1.00 62.06 118 ASP A CA 1
ATOM 930 C C . ASP A 1 118 ? 3.587 -2.110 -26.614 1.00 62.06 118 ASP A C 1
ATOM 932 O O . ASP A 1 118 ? 3.516 -2.711 -25.541 1.00 62.06 118 ASP A O 1
ATOM 936 N N . ASP A 1 119 ? 3.635 -2.746 -27.784 1.00 65.12 119 ASP A N 1
ATOM 937 C CA . ASP A 1 119 ? 3.696 -4.199 -27.915 1.00 65.12 119 ASP A CA 1
ATOM 938 C C . ASP A 1 119 ? 5.141 -4.722 -27.831 1.00 65.12 119 ASP A C 1
ATOM 940 O O . ASP A 1 119 ? 5.324 -5.928 -27.649 1.00 65.12 119 ASP A O 1
ATOM 944 N N . HIS A 1 120 ? 6.158 -3.851 -27.781 1.00 73.06 120 HIS A N 1
ATOM 945 C CA . HIS A 1 120 ? 7.546 -4.275 -27.613 1.00 73.06 120 HIS A CA 1
ATOM 946 C C . HIS A 1 120 ? 7.808 -4.938 -26.255 1.00 73.06 120 HIS A C 1
ATOM 948 O O . HIS A 1 120 ? 7.172 -4.657 -25.234 1.00 73.06 120 HIS A O 1
ATOM 954 N N . VAL A 1 121 ? 8.750 -5.874 -26.266 1.00 83.81 121 VAL A N 1
ATOM 955 C CA . VAL A 1 121 ? 9.259 -6.571 -25.085 1.00 83.81 121 VAL A CA 1
ATOM 956 C C . VAL A 1 121 ? 10.744 -6.281 -24.958 1.00 83.81 121 VAL A C 1
ATOM 958 O O . VAL A 1 121 ? 11.409 -6.024 -25.961 1.00 83.81 121 VAL A O 1
ATOM 961 N N . ALA A 1 122 ? 11.260 -6.343 -23.734 1.00 84.69 122 ALA A N 1
ATOM 962 C CA . ALA A 1 122 ? 12.672 -6.121 -23.469 1.00 84.69 122 ALA A CA 1
ATOM 963 C C . ALA A 1 122 ? 13.548 -7.053 -24.322 1.00 84.69 122 ALA A C 1
ATOM 965 O O . ALA A 1 122 ? 13.386 -8.278 -24.276 1.00 84.69 122 ALA A O 1
ATOM 966 N N . GLY A 1 123 ? 14.489 -6.474 -25.073 1.00 82.62 123 GLY A N 1
ATOM 967 C CA . GLY A 1 123 ? 15.352 -7.217 -26.001 1.00 82.62 123 GLY A CA 1
ATOM 968 C C . GLY A 1 123 ? 16.387 -8.107 -25.302 1.00 82.62 123 GLY A C 1
ATOM 969 O O . GLY A 1 123 ? 16.908 -9.051 -25.893 1.00 82.62 123 GLY A O 1
ATOM 970 N N . GLY A 1 124 ? 16.667 -7.839 -24.025 1.00 85.50 124 GLY A N 1
ATOM 971 C CA . GLY A 1 124 ? 17.593 -8.602 -23.190 1.00 85.50 124 GLY A CA 1
ATOM 972 C C . GLY A 1 124 ? 17.330 -8.392 -21.699 1.00 85.50 124 GLY A C 1
ATOM 973 O O . GLY A 1 124 ? 16.480 -7.595 -21.309 1.00 85.50 124 GLY A O 1
ATOM 974 N N . GLU A 1 125 ? 18.054 -9.107 -20.833 1.00 86.06 125 GLU A N 1
ATOM 975 C CA . GLU A 1 125 ? 17.805 -9.057 -19.381 1.00 86.06 125 GLU A CA 1
ATOM 976 C C . GLU A 1 125 ? 18.077 -7.683 -18.758 1.00 86.06 125 GLU A C 1
ATOM 978 O O . GLU A 1 125 ? 17.364 -7.277 -17.843 1.00 86.06 125 GLU A O 1
ATOM 983 N N . SER A 1 126 ? 19.077 -6.961 -19.270 1.00 86.50 126 SER A N 1
ATOM 984 C CA . SER A 1 126 ? 19.454 -5.619 -18.809 1.00 86.50 126 SER A CA 1
ATOM 985 C C . SER A 1 126 ? 18.435 -4.540 -19.169 1.00 86.50 126 SER A C 1
ATOM 987 O O . SER A 1 126 ? 18.404 -3.491 -18.535 1.00 86.50 126 SER A O 1
ATOM 989 N N . ASP A 1 127 ? 17.618 -4.792 -20.188 1.00 85.88 127 ASP A N 1
ATOM 990 C CA . ASP A 1 127 ? 16.588 -3.873 -20.672 1.00 85.88 127 ASP A CA 1
ATOM 991 C C . ASP A 1 127 ? 15.265 -4.042 -19.899 1.00 85.88 127 ASP A C 1
ATOM 993 O O . ASP A 1 127 ? 14.390 -3.182 -19.937 1.00 85.88 127 ASP A O 1
ATOM 997 N N . ARG A 1 128 ? 15.114 -5.126 -19.125 1.00 88.50 128 ARG A N 1
ATOM 998 C CA . ARG A 1 128 ? 13.888 -5.387 -18.361 1.00 88.50 128 ARG A CA 1
ATOM 999 C C . ARG A 1 128 ? 13.647 -4.299 -17.311 1.00 88.50 128 ARG A C 1
ATOM 1001 O O . ARG A 1 128 ? 14.534 -3.975 -16.517 1.00 88.50 128 ARG A O 1
ATOM 1008 N N . TYR A 1 129 ? 12.412 -3.812 -17.258 1.00 86.44 129 TYR A N 1
ATOM 1009 C CA . TYR A 1 129 ? 11.930 -2.969 -16.177 1.00 86.44 129 TYR A CA 1
ATOM 1010 C C . TYR A 1 129 ? 11.833 -3.771 -14.885 1.00 86.44 129 TYR A C 1
ATOM 1012 O O . TYR A 1 129 ? 11.221 -4.841 -14.858 1.00 86.44 129 TYR A O 1
ATOM 1020 N N . MET A 1 130 ? 12.427 -3.239 -13.819 1.00 89.06 130 MET A N 1
ATOM 1021 C CA . MET A 1 130 ? 12.513 -3.893 -12.517 1.00 89.06 130 MET A CA 1
ATOM 1022 C C . MET A 1 130 ? 11.620 -3.176 -11.511 1.00 89.06 130 MET A C 1
ATOM 1024 O O . MET A 1 130 ? 12.008 -2.107 -11.046 1.00 89.06 130 MET A O 1
ATOM 1028 N N . SER A 1 131 ? 10.502 -3.800 -11.127 1.00 89.62 131 SER A N 1
ATOM 1029 C CA . SER A 1 131 ? 9.674 -3.307 -10.020 1.00 89.62 131 SER A CA 1
ATOM 1030 C C . SER A 1 131 ? 10.329 -3.656 -8.689 1.00 89.62 131 SER A C 1
ATOM 1032 O O . SER A 1 131 ? 10.728 -4.807 -8.456 1.00 89.62 131 SER A O 1
ATOM 1034 N N . LYS A 1 132 ? 10.494 -2.648 -7.833 1.00 93.25 132 LYS A N 1
ATOM 1035 C CA . LYS A 1 132 ? 11.145 -2.710 -6.524 1.00 93.25 132 LYS A CA 1
ATOM 1036 C C . LYS A 1 132 ? 10.263 -2.073 -5.465 1.00 93.25 132 LYS A C 1
ATOM 1038 O O . LYS A 1 132 ? 9.689 -1.014 -5.665 1.00 93.25 132 LYS A O 1
ATOM 1043 N N . LEU A 1 133 ? 10.258 -2.685 -4.283 1.00 95.62 133 LEU A N 1
ATOM 1044 C CA . LEU A 1 133 ? 9.611 -2.090 -3.120 1.00 95.62 133 LEU A CA 1
ATOM 1045 C C . LEU A 1 133 ? 10.377 -0.836 -2.671 1.00 95.62 133 LEU A C 1
ATOM 1047 O O . LEU A 1 133 ? 11.495 -0.955 -2.154 1.00 95.62 133 LEU A O 1
ATOM 1051 N N . ASP A 1 134 ? 9.753 0.336 -2.781 1.00 95.56 134 ASP A N 1
ATOM 1052 C CA . ASP A 1 134 ? 10.243 1.584 -2.192 1.00 95.56 134 ASP A CA 1
ATOM 1053 C C . ASP A 1 134 ? 9.676 1.777 -0.778 1.00 95.56 134 ASP A C 1
ATOM 1055 O O . ASP A 1 134 ? 8.768 2.563 -0.501 1.00 95.56 134 ASP A O 1
ATOM 1059 N N . GLU A 1 135 ? 10.222 1.012 0.166 1.00 96.38 135 GLU A N 1
ATOM 1060 C CA . GLU A 1 135 ? 9.775 1.065 1.560 1.00 96.38 135 GLU A CA 1
ATOM 1061 C C . GLU A 1 135 ? 10.045 2.425 2.224 1.00 96.38 135 GLU A C 1
ATOM 1063 O O . GLU A 1 135 ? 9.291 2.840 3.108 1.00 96.38 135 GLU A O 1
ATOM 1068 N N . ALA A 1 136 ? 11.122 3.114 1.839 1.00 96.44 136 ALA A N 1
ATOM 1069 C CA . ALA A 1 136 ? 11.454 4.414 2.411 1.00 96.44 136 ALA A CA 1
ATOM 1070 C C . ALA A 1 136 ? 10.384 5.443 2.035 1.00 96.44 136 ALA A C 1
ATOM 1072 O O . ALA A 1 136 ? 9.866 6.138 2.914 1.00 96.44 136 ALA A O 1
ATOM 1073 N N . TYR A 1 137 ? 9.999 5.464 0.759 1.00 95.12 137 TYR A N 1
ATOM 1074 C CA . TYR A 1 137 ? 8.910 6.287 0.262 1.00 95.12 137 TYR A CA 1
ATOM 1075 C C . TYR A 1 137 ? 7.575 5.948 0.932 1.00 95.12 137 TYR A C 1
ATOM 1077 O O . TYR A 1 137 ? 6.895 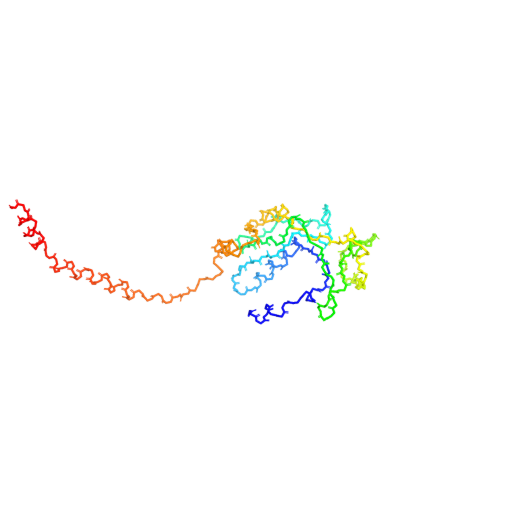6.839 1.444 1.00 95.12 137 TYR A O 1
ATOM 1085 N N . LEU A 1 138 ? 7.221 4.661 1.025 1.00 96.94 138 LEU A N 1
ATOM 1086 C CA . LEU A 1 138 ? 5.968 4.247 1.660 1.00 96.94 138 LEU A CA 1
ATOM 1087 C C . LEU A 1 138 ? 5.890 4.647 3.135 1.00 96.94 138 LEU A C 1
ATOM 1089 O O . LEU A 1 138 ? 4.848 5.123 3.590 1.00 96.94 138 LEU A O 1
ATOM 1093 N N . LYS A 1 139 ? 6.983 4.506 3.892 1.00 97.19 139 LYS A N 1
ATOM 1094 C CA . LYS A 1 139 ? 7.044 4.965 5.289 1.00 97.19 139 LYS A CA 1
ATOM 1095 C C . LYS A 1 139 ? 6.867 6.479 5.393 1.00 97.19 139 LYS A C 1
ATOM 1097 O O . LYS A 1 139 ? 6.154 6.936 6.287 1.00 97.19 139 LYS A O 1
ATOM 1102 N N . ASP A 1 140 ? 7.482 7.241 4.492 1.00 95.81 140 ASP A N 1
ATOM 1103 C CA . ASP A 1 140 ? 7.373 8.700 4.458 1.00 95.81 140 ASP A CA 1
ATOM 1104 C C . ASP A 1 140 ? 5.934 9.163 4.186 1.00 95.81 140 ASP A C 1
ATOM 1106 O O . ASP A 1 140 ? 5.348 9.874 5.006 1.00 95.81 140 ASP A O 1
ATOM 1110 N N . ILE A 1 141 ? 5.307 8.689 3.105 1.00 95.19 141 ILE A N 1
ATOM 1111 C CA . ILE A 1 141 ? 3.933 9.096 2.769 1.00 95.19 141 ILE A CA 1
ATOM 1112 C C . ILE A 1 141 ? 2.926 8.638 3.823 1.00 95.19 141 ILE A C 1
ATOM 1114 O O . ILE A 1 141 ? 1.995 9.373 4.145 1.00 95.19 141 ILE A O 1
ATOM 1118 N N . THR A 1 142 ? 3.141 7.460 4.416 1.00 95.94 142 THR A N 1
ATOM 1119 C CA . THR A 1 142 ? 2.275 6.942 5.481 1.00 95.94 142 THR A CA 1
ATOM 1120 C C . THR A 1 142 ? 2.349 7.822 6.724 1.00 95.94 142 THR A C 1
ATOM 1122 O O . THR A 1 142 ? 1.325 8.107 7.348 1.00 95.94 142 THR A O 1
ATOM 1125 N N . LYS A 1 143 ? 3.549 8.308 7.063 1.00 95.19 143 LYS A N 1
ATOM 1126 C CA . LYS A 1 143 ? 3.738 9.264 8.153 1.00 95.19 143 LYS A CA 1
ATOM 1127 C C . LYS A 1 143 ? 3.038 10.591 7.859 1.00 95.19 143 LYS A C 1
ATOM 1129 O O . LYS A 1 143 ? 2.391 11.120 8.755 1.00 95.19 143 LYS A O 1
ATOM 1134 N N . GLN A 1 144 ? 3.124 11.103 6.628 1.00 94.44 144 GLN A N 1
ATOM 1135 C CA . GLN A 1 144 ? 2.464 12.359 6.238 1.00 94.44 144 GLN A CA 1
ATOM 1136 C C . GLN A 1 144 ? 0.942 12.306 6.442 1.00 94.44 144 GLN A C 1
ATOM 1138 O O . GLN A 1 144 ? 0.354 13.292 6.877 1.00 94.44 144 GLN A O 1
ATOM 1143 N N . ILE A 1 145 ? 0.311 11.153 6.197 1.00 94.56 145 ILE A N 1
ATOM 1144 C CA . ILE A 1 145 ? -1.139 10.979 6.380 1.00 94.56 145 ILE A CA 1
ATOM 1145 C C . ILE A 1 145 ? -1.547 10.497 7.780 1.00 94.56 145 ILE A C 1
ATOM 1147 O O . ILE A 1 145 ? -2.739 10.352 8.046 1.00 94.56 145 ILE A O 1
ATOM 1151 N N . ASN A 1 146 ? -0.595 10.271 8.692 1.00 93.62 146 ASN A N 1
ATOM 1152 C CA . ASN A 1 146 ? -0.815 9.655 10.009 1.00 93.62 146 ASN A CA 1
ATOM 1153 C C . ASN A 1 146 ? -1.446 8.247 9.947 1.00 93.62 146 ASN A C 1
ATOM 1155 O O . ASN A 1 146 ? -2.277 7.902 10.790 1.00 93.62 146 ASN A O 1
ATOM 1159 N N . GLY A 1 147 ? -1.063 7.451 8.946 1.00 94.12 147 GLY A N 1
ATOM 1160 C CA . GLY A 1 147 ? -1.485 6.057 8.798 1.00 94.12 147 GLY A CA 1
ATOM 1161 C C . GLY A 1 147 ? -0.532 5.055 9.445 1.00 94.12 147 GLY A C 1
ATOM 1162 O O . GLY A 1 147 ? 0.447 5.413 10.104 1.00 94.12 147 GLY A O 1
ATOM 1163 N N . ILE A 1 148 ? -0.812 3.769 9.238 1.00 96.19 148 ILE A N 1
ATOM 1164 C CA . ILE A 1 148 ? 0.004 2.658 9.738 1.00 96.19 148 ILE A CA 1
ATOM 1165 C C . ILE A 1 148 ? 0.697 1.983 8.559 1.00 96.19 148 ILE A C 1
ATOM 1167 O O . ILE A 1 148 ? 0.031 1.456 7.676 1.00 96.19 148 ILE A O 1
ATOM 1171 N N . TYR A 1 149 ? 2.028 1.947 8.559 1.00 97.38 149 TYR A N 1
ATOM 1172 C CA . TYR A 1 149 ? 2.783 1.189 7.561 1.00 97.38 149 TYR A CA 1
ATOM 1173 C C . TYR A 1 149 ? 3.077 -0.222 8.073 1.00 97.38 149 TYR A C 1
ATOM 1175 O O . TYR A 1 149 ? 3.484 -0.404 9.225 1.00 97.38 149 TYR A O 1
ATOM 1183 N N . VAL A 1 150 ? 2.927 -1.214 7.201 1.00 97.44 150 VAL A N 1
ATOM 1184 C CA . VAL A 1 150 ? 3.351 -2.591 7.444 1.00 97.44 150 VAL A CA 1
ATOM 1185 C C . VAL A 1 150 ? 3.974 -3.171 6.181 1.00 97.44 150 VAL A C 1
ATOM 1187 O O . VAL A 1 150 ? 3.518 -2.927 5.067 1.00 97.44 150 VAL A O 1
ATOM 1190 N N . ARG A 1 151 ? 5.027 -3.968 6.347 1.00 96.88 151 ARG A N 1
ATOM 1191 C CA . ARG A 1 151 ? 5.582 -4.734 5.235 1.00 96.88 151 ARG A CA 1
ATOM 1192 C C . ARG A 1 151 ? 4.695 -5.946 4.966 1.00 96.88 151 ARG A C 1
ATOM 1194 O O . ARG A 1 151 ? 4.334 -6.669 5.892 1.00 96.88 151 ARG A O 1
ATOM 1201 N N . GLY A 1 152 ? 4.346 -6.174 3.707 1.00 95.06 152 GLY A N 1
ATOM 1202 C CA . GLY A 1 152 ? 3.468 -7.263 3.285 1.00 95.06 152 GLY A CA 1
ATOM 1203 C C . GLY A 1 152 ? 4.166 -8.614 3.122 1.00 95.06 152 GLY A C 1
ATOM 1204 O O . GLY A 1 152 ? 3.781 -9.399 2.264 1.00 95.06 152 GLY A O 1
ATOM 1205 N N . ASP A 1 153 ? 5.205 -8.883 3.914 1.00 93.25 153 ASP A N 1
ATOM 1206 C CA . ASP A 1 153 ? 5.940 -10.155 3.910 1.00 93.25 153 ASP A CA 1
ATOM 1207 C C . ASP A 1 153 ? 5.252 -11.254 4.739 1.00 93.25 153 ASP A C 1
ATOM 1209 O O . ASP A 1 153 ? 5.529 -12.439 4.562 1.00 93.25 153 ASP A O 1
ATOM 1213 N N . SER A 1 154 ? 4.339 -10.868 5.634 1.00 93.75 154 SER A N 1
ATOM 1214 C CA . SER A 1 154 ? 3.617 -11.773 6.520 1.00 93.75 154 SER A CA 1
ATOM 1215 C C . SER A 1 154 ? 2.167 -11.342 6.691 1.00 93.75 154 SER A C 1
ATOM 1217 O O . SER A 1 154 ? 1.868 -10.245 7.171 1.00 93.75 154 SER A O 1
ATOM 1219 N N . VAL A 1 155 ? 1.250 -12.264 6.392 1.00 93.75 155 VAL A N 1
ATOM 1220 C CA . VAL A 1 155 ? -0.195 -12.077 6.600 1.00 93.75 155 VAL A CA 1
ATOM 1221 C C . VAL A 1 155 ? -0.504 -11.757 8.065 1.00 93.75 155 VAL A C 1
ATOM 1223 O O . VAL A 1 155 ? -1.340 -10.904 8.351 1.00 93.75 155 VAL A O 1
ATOM 1226 N N . LEU A 1 156 ? 0.210 -12.373 9.013 1.00 94.94 156 LEU A N 1
ATOM 1227 C CA . LEU A 1 156 ? 0.018 -12.119 10.444 1.00 94.94 156 LEU A CA 1
ATOM 1228 C C . LEU A 1 156 ? 0.366 -10.676 10.828 1.00 94.94 156 LEU A C 1
ATOM 1230 O O . LEU A 1 156 ? -0.323 -10.082 11.661 1.00 94.94 156 LEU A O 1
ATOM 1234 N N . ASN A 1 157 ? 1.400 -10.098 10.209 1.00 94.44 157 ASN A N 1
ATOM 1235 C CA . ASN A 1 157 ? 1.782 -8.705 10.436 1.00 94.44 157 ASN A CA 1
ATOM 1236 C C . ASN A 1 157 ? 0.710 -7.757 9.893 1.00 94.44 157 ASN A C 1
ATOM 1238 O O . ASN A 1 157 ? 0.312 -6.828 10.597 1.00 94.44 157 ASN A O 1
ATOM 1242 N N . ILE A 1 158 ? 0.196 -8.032 8.688 1.00 94.94 158 ILE A N 1
ATOM 1243 C CA . ILE A 1 158 ? -0.889 -7.253 8.073 1.00 94.94 158 ILE A CA 1
ATOM 1244 C C . ILE A 1 158 ? -2.136 -7.297 8.962 1.00 94.94 158 ILE A C 1
ATOM 1246 O O . ILE A 1 158 ? -2.643 -6.251 9.357 1.00 94.94 158 ILE A O 1
ATOM 1250 N N . LEU A 1 159 ? -2.579 -8.490 9.375 1.00 94.50 159 LEU A N 1
ATOM 1251 C CA . LEU A 1 159 ? -3.738 -8.652 10.260 1.00 94.50 159 LEU A CA 1
ATOM 1252 C C . LEU A 1 159 ? -3.544 -7.939 11.605 1.00 94.50 159 LEU A C 1
ATOM 1254 O O . LEU A 1 159 ? -4.478 -7.348 12.148 1.00 94.50 159 LEU A O 1
ATOM 1258 N N . SER A 1 160 ? -2.329 -7.970 12.151 1.00 94.50 160 SER A N 1
ATOM 1259 C CA . SER A 1 160 ? -1.999 -7.266 13.394 1.00 94.50 160 SER A CA 1
ATOM 1260 C C . SER A 1 160 ? -2.019 -5.744 13.227 1.00 94.50 160 SER A C 1
ATOM 1262 O O . SER A 1 160 ? -2.388 -5.041 14.165 1.00 94.50 160 SER A O 1
ATOM 1264 N N . ALA A 1 161 ? -1.645 -5.225 12.054 1.00 94.12 161 ALA A N 1
ATOM 1265 C CA . ALA A 1 161 ? -1.760 -3.807 11.723 1.00 94.12 161 ALA A CA 1
ATOM 1266 C C . ALA A 1 161 ? -3.225 -3.393 11.522 1.00 94.12 161 ALA A C 1
ATOM 1268 O O . ALA A 1 161 ? -3.644 -2.380 12.077 1.00 94.12 161 ALA A O 1
ATOM 1269 N N . MET A 1 162 ? -4.023 -4.213 10.833 1.00 92.94 162 MET A N 1
ATOM 1270 C CA . MET A 1 162 ? -5.458 -3.973 10.636 1.00 92.94 162 MET A CA 1
ATOM 1271 C C . MET A 1 162 ? -6.214 -3.881 11.965 1.00 92.94 162 MET A C 1
ATOM 1273 O O . MET A 1 162 ? -7.020 -2.981 12.168 1.00 92.94 162 MET A O 1
ATOM 1277 N N . LYS A 1 163 ? -5.885 -4.738 12.940 1.00 91.44 163 LYS A N 1
ATOM 1278 C CA . LYS A 1 163 ? -6.476 -4.684 14.291 1.00 91.44 163 LYS A CA 1
ATOM 1279 C C . LYS A 1 163 ? -6.211 -3.379 15.052 1.00 91.44 163 LYS A C 1
ATOM 1281 O O . LYS A 1 163 ? -6.891 -3.121 16.040 1.00 91.44 163 LYS A O 1
ATOM 1286 N N . LYS A 1 164 ? -5.215 -2.586 14.644 1.00 91.31 164 LYS A N 1
ATOM 1287 C CA . LYS A 1 164 ? -4.911 -1.280 15.253 1.00 91.31 164 LYS A CA 1
ATOM 1288 C C . LYS A 1 164 ? -5.733 -0.140 14.648 1.00 91.31 164 LYS A C 1
ATOM 1290 O O . LYS A 1 164 ? -5.756 0.939 15.236 1.00 91.31 164 LYS A O 1
ATOM 1295 N N . GLN A 1 165 ? -6.378 -0.354 13.500 1.00 89.50 165 GLN A N 1
ATOM 1296 C CA . GLN A 1 165 ? -7.289 0.625 12.908 1.00 89.50 165 GLN A CA 1
ATOM 1297 C C . GLN A 1 165 ? -8.498 0.817 13.824 1.00 89.50 165 GLN A C 1
ATOM 1299 O O . GLN A 1 165 ? -8.934 -0.120 14.500 1.00 89.50 165 GLN A O 1
ATOM 1304 N N . LYS A 1 166 ? -9.073 2.024 13.846 1.00 82.12 166 LYS A N 1
ATOM 1305 C CA . LYS A 1 166 ? -10.297 2.244 14.621 1.00 82.12 166 LYS A CA 1
ATOM 1306 C C . LYS A 1 166 ? -11.420 1.416 14.008 1.00 82.12 166 LYS A C 1
ATOM 1308 O O . LYS A 1 166 ? -11.552 1.446 12.785 1.00 82.12 166 LYS A O 1
ATOM 1313 N N . PRO A 1 167 ? -12.213 0.682 14.805 1.00 76.69 167 PRO A N 1
ATOM 1314 C CA . PRO A 1 167 ? -13.309 -0.118 14.278 1.00 76.69 167 PRO A CA 1
ATOM 1315 C C . PRO A 1 167 ? -14.224 0.727 13.390 1.00 76.69 167 PRO A C 1
ATOM 1317 O O . PRO A 1 167 ? -14.740 1.751 13.836 1.00 76.69 167 PRO A O 1
ATOM 1320 N N . ALA A 1 168 ? -14.410 0.286 12.144 1.00 74.19 168 ALA A N 1
ATOM 1321 C CA . ALA A 1 168 ? -15.316 0.915 11.184 1.00 74.19 168 ALA A CA 1
ATOM 1322 C C . ALA A 1 168 ? -16.760 0.935 11.710 1.00 74.19 168 ALA A C 1
ATOM 1324 O O . ALA A 1 168 ? -17.482 1.916 11.559 1.00 74.19 168 ALA A O 1
ATOM 1325 N N . TRP A 1 169 ? -17.165 -0.123 12.410 1.00 68.81 169 TRP A N 1
ATOM 1326 C CA . TRP A 1 169 ? -18.524 -0.276 12.900 1.00 68.81 169 TRP A CA 1
ATOM 1327 C C . TRP A 1 169 ? -18.544 -0.898 14.298 1.00 68.81 169 TRP A C 1
ATOM 1329 O O . TRP A 1 169 ? -17.708 -1.740 14.635 1.00 68.81 169 TRP A O 1
ATOM 1339 N N . GLN A 1 170 ? -19.492 -0.456 15.124 1.00 63.00 170 GLN A N 1
ATOM 1340 C CA . GLN A 1 170 ? -19.822 -1.088 16.397 1.00 63.00 170 GLN A CA 1
ATOM 1341 C C . GLN A 1 170 ? -21.135 -1.840 16.211 1.00 63.00 170 GLN A C 1
ATOM 1343 O O . GLN A 1 170 ? -22.204 -1.229 16.201 1.00 63.00 170 GLN A O 1
ATOM 1348 N N . ASP A 1 171 ? -21.044 -3.157 16.058 1.00 62.53 171 ASP A N 1
ATOM 1349 C CA . ASP A 1 171 ? -22.228 -4.006 16.033 1.00 62.53 171 ASP A CA 1
ATOM 1350 C C . ASP A 1 171 ? -22.786 -4.180 17.454 1.00 62.53 171 ASP A C 1
ATOM 1352 O O . ASP A 1 171 ? -22.037 -4.343 18.428 1.00 62.53 171 ASP A O 1
ATOM 1356 N N . LYS A 1 172 ? -24.113 -4.165 17.586 1.00 62.94 172 LYS A N 1
ATOM 1357 C CA . LYS A 1 172 ? -24.788 -4.517 18.837 1.00 62.94 172 LYS A CA 1
ATOM 1358 C C . LYS A 1 172 ? -24.924 -6.033 18.884 1.00 62.94 172 LYS A C 1
ATOM 1360 O O . LYS A 1 172 ? -25.976 -6.582 18.582 1.00 62.94 172 LYS A O 1
ATOM 1365 N N . ALA A 1 173 ? -23.852 -6.708 19.284 1.00 72.19 173 ALA A N 1
ATOM 1366 C CA . ALA A 1 173 ? -23.914 -8.139 19.538 1.00 72.19 173 ALA A CA 1
ATOM 1367 C C . ALA A 1 173 ? -24.749 -8.418 20.800 1.00 72.19 173 ALA A C 1
ATOM 1369 O O . ALA A 1 173 ? -24.455 -7.886 21.877 1.00 72.19 173 ALA A O 1
ATOM 1370 N N . ASP A 1 174 ? -25.755 -9.289 20.683 1.00 69.69 174 ASP A N 1
ATOM 1371 C CA . ASP A 1 174 ? -26.510 -9.808 21.824 1.00 69.69 174 ASP A CA 1
ATOM 1372 C C . ASP A 1 174 ? -25.593 -10.674 22.699 1.00 69.69 174 ASP A C 1
ATOM 1374 O O . ASP A 1 174 ? -25.475 -11.891 22.546 1.00 69.69 174 ASP A O 1
ATOM 1378 N N . PHE A 1 175 ? -24.907 -10.043 23.651 1.00 74.06 175 PHE A N 1
ATOM 1379 C CA . PHE A 1 175 ? -24.125 -10.771 24.638 1.00 74.06 175 PHE A CA 1
ATOM 1380 C C . PHE A 1 175 ? -25.071 -11.497 25.595 1.00 74.06 175 PHE A C 1
ATOM 1382 O O . PHE A 1 175 ? -25.745 -10.898 26.435 1.00 74.06 175 PHE A O 1
ATOM 1389 N N . HIS A 1 176 ? -25.104 -12.826 25.513 1.00 78.31 176 HIS A N 1
ATOM 1390 C CA . HIS A 1 176 ? -25.843 -13.658 26.455 1.00 78.31 176 HIS A CA 1
ATOM 1391 C C . HIS A 1 176 ? -25.131 -13.719 27.820 1.00 78.31 176 HIS A C 1
ATOM 1393 O O . HIS A 1 176 ? -24.573 -14.743 28.211 1.00 78.31 176 HIS A O 1
ATOM 1399 N N . LEU A 1 177 ? -25.216 -12.638 28.606 1.00 88.19 177 LEU A N 1
ATOM 1400 C CA . LEU A 1 177 ? -24.692 -12.575 29.982 1.00 88.19 177 LEU A CA 1
ATOM 1401 C C . LEU A 1 177 ? -25.376 -13.559 30.952 1.00 88.19 177 LEU A C 1
ATOM 1403 O O . LEU A 1 177 ? -24.952 -13.690 32.099 1.00 88.19 177 LEU A O 1
ATOM 1407 N N . LYS A 1 178 ? -26.412 -14.286 30.513 1.00 88.06 178 LYS A N 1
ATOM 1408 C CA . LYS A 1 178 ? -27.132 -15.283 31.321 1.00 88.06 178 LYS A CA 1
ATOM 1409 C C . LYS A 1 178 ? -26.185 -16.296 31.966 1.00 88.06 178 LYS A C 1
ATOM 1411 O O . LYS A 1 178 ? -26.333 -16.578 33.149 1.00 88.06 178 LYS A O 1
ATOM 1416 N N . TRP A 1 179 ? -25.195 -16.803 31.226 1.00 89.81 179 TRP A N 1
ATOM 1417 C CA . TRP A 1 179 ? -24.232 -17.767 31.770 1.00 89.81 179 TRP A CA 1
ATOM 1418 C C . TRP A 1 179 ? -23.289 -17.139 32.807 1.00 89.81 179 TRP A C 1
ATOM 1420 O O . TRP A 1 179 ? -23.002 -17.762 33.827 1.00 89.81 179 TRP A O 1
ATOM 1430 N N . PHE A 1 180 ? -22.876 -15.884 32.598 1.00 91.56 180 PHE A N 1
ATOM 1431 C CA . PHE A 1 180 ? -22.068 -15.130 33.561 1.00 91.56 180 PHE A CA 1
ATOM 1432 C C . PHE A 1 180 ? -22.828 -14.882 34.873 1.00 91.56 180 PHE A C 1
ATOM 1434 O O . PHE A 1 180 ? -22.306 -15.124 35.958 1.00 91.56 180 PHE A O 1
ATOM 1441 N N . PHE A 1 181 ? -24.091 -14.460 34.795 1.00 94.25 181 PHE A N 1
ATOM 1442 C CA . PHE A 1 181 ? -24.911 -14.270 35.993 1.00 94.25 181 PHE A CA 1
ATOM 1443 C C . PHE A 1 181 ? -25.275 -15.597 36.674 1.00 94.25 181 PHE A C 1
ATOM 1445 O O . PHE A 1 181 ? -25.303 -15.658 37.902 1.00 94.25 181 PHE A O 1
ATOM 1452 N N . ALA A 1 182 ? -25.501 -16.673 35.912 1.00 93.25 182 ALA A N 1
ATOM 1453 C CA . ALA A 1 182 ? -25.766 -18.002 36.463 1.00 93.25 182 ALA A CA 1
ATOM 1454 C C . ALA A 1 182 ? -24.551 -18.574 37.210 1.00 93.25 182 ALA A C 1
ATOM 1456 O O . ALA A 1 182 ? -24.711 -19.134 38.295 1.00 93.25 182 ALA A O 1
ATOM 1457 N N . SER A 1 183 ? -23.338 -18.399 36.674 1.00 94.06 183 SER A N 1
ATOM 1458 C CA . SER A 1 183 ? -22.113 -18.840 37.347 1.00 94.06 183 SER A CA 1
ATOM 1459 C C . SER A 1 183 ? -21.860 -18.038 38.624 1.00 94.06 183 SER A C 1
ATOM 1461 O O . SER A 1 183 ? -21.597 -18.629 39.673 1.00 94.06 183 SER A O 1
ATOM 1463 N N . LEU A 1 184 ? -22.049 -16.715 38.584 1.00 95.69 184 LEU A N 1
ATOM 1464 C CA . LEU A 1 184 ? -21.941 -15.854 39.761 1.00 95.69 184 LEU A CA 1
ATOM 1465 C C . LEU A 1 184 ? -22.954 -16.243 40.851 1.00 95.69 184 LEU A C 1
ATOM 1467 O O . LEU A 1 184 ? -22.590 -16.368 42.022 1.00 95.69 184 LEU A O 1
ATOM 1471 N N . ALA A 1 185 ? -24.207 -16.505 40.471 1.00 94.81 185 ALA A N 1
ATOM 1472 C CA . ALA A 1 185 ? -25.238 -16.976 41.392 1.00 94.81 185 ALA A CA 1
ATOM 1473 C C . ALA A 1 185 ? -24.888 -18.345 42.000 1.00 94.81 185 ALA A C 1
ATOM 1475 O O . ALA A 1 185 ? -25.048 -18.537 43.205 1.00 94.81 185 ALA A O 1
ATOM 1476 N N . GLY A 1 186 ? -24.356 -19.274 41.200 1.00 94.31 186 GLY A N 1
ATOM 1477 C CA . GLY A 1 186 ? -23.893 -20.582 41.668 1.00 94.31 186 GLY A CA 1
ATOM 1478 C C . GLY A 1 186 ? 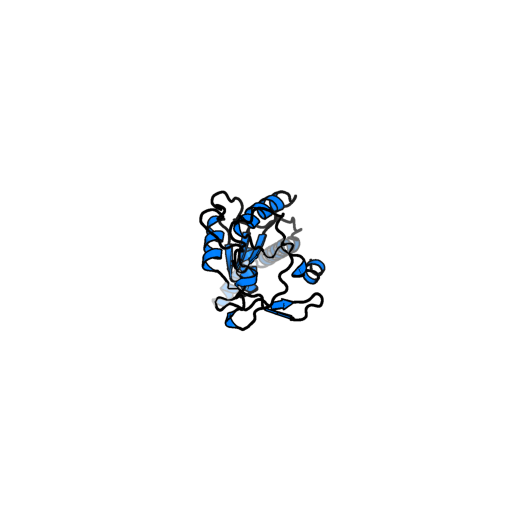-22.752 -20.487 42.685 1.00 94.31 186 GLY A C 1
ATOM 1479 O O . GLY A 1 186 ? -22.756 -21.207 43.687 1.00 94.31 186 GLY A O 1
ATOM 1480 N N . ILE A 1 187 ? -21.813 -19.557 42.484 1.00 93.75 187 ILE A N 1
ATOM 1481 C CA . ILE A 1 187 ? -20.727 -19.280 43.435 1.00 93.75 187 ILE A CA 1
ATOM 1482 C C . ILE A 1 187 ? -21.293 -18.739 44.752 1.00 93.75 187 ILE A C 1
ATOM 1484 O O . ILE A 1 187 ? -20.971 -19.267 45.816 1.00 93.75 187 ILE A O 1
ATOM 1488 N N . ILE A 1 188 ? -22.174 -17.734 44.698 1.00 93.12 188 ILE A N 1
ATOM 1489 C CA . ILE A 1 188 ? -22.807 -17.149 45.894 1.00 93.12 188 ILE A CA 1
ATOM 1490 C C . ILE A 1 188 ? -23.622 -18.204 46.651 1.00 93.12 188 ILE A C 1
ATOM 1492 O O . ILE A 1 188 ? -23.549 -18.294 47.879 1.00 93.12 188 ILE A O 1
ATOM 1496 N N . PHE A 1 189 ? -24.370 -19.036 45.926 1.00 91.75 189 PHE A N 1
ATOM 1497 C CA . PHE A 1 189 ? -25.132 -20.133 46.510 1.00 91.75 189 PHE A CA 1
ATOM 1498 C C . PHE A 1 189 ? -24.210 -21.136 47.203 1.00 91.75 189 PHE A C 1
ATOM 1500 O O . PHE A 1 189 ? -24.442 -21.476 48.358 1.00 91.75 189 PHE A O 1
ATOM 1507 N N . SER A 1 190 ? -23.118 -21.542 46.557 1.00 87.06 190 SER A N 1
ATOM 1508 C CA . SER A 1 190 ? -22.137 -22.466 47.141 1.00 87.06 190 SER A CA 1
ATOM 1509 C C . SER A 1 190 ? -21.478 -21.884 48.396 1.00 87.06 190 SER A C 1
ATOM 1511 O O . SER A 1 190 ? -21.369 -22.568 49.414 1.00 87.06 190 SER A O 1
ATOM 1513 N N . LEU A 1 191 ? -21.124 -20.594 48.375 1.00 85.94 191 LEU A N 1
ATOM 1514 C CA . LEU A 1 191 ? -20.576 -19.878 49.532 1.00 85.94 191 LEU A CA 1
ATOM 1515 C C . LEU A 1 191 ? -21.540 -19.853 50.726 1.00 85.94 191 LEU A C 1
ATOM 1517 O O . LEU A 1 191 ? -21.087 -19.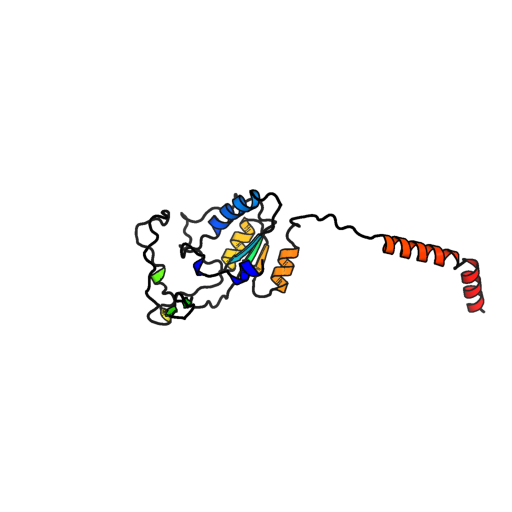894 51.866 1.00 85.94 191 LEU A O 1
ATOM 1521 N N . ARG A 1 192 ? -22.860 -19.850 50.496 1.00 81.56 192 ARG A N 1
ATOM 1522 C CA . ARG A 1 192 ? -23.854 -19.948 51.579 1.00 81.56 192 ARG A CA 1
ATOM 1523 C C . ARG A 1 192 ? -23.784 -21.287 52.321 1.00 81.56 192 ARG A C 1
ATOM 1525 O O . ARG A 1 192 ? -23.975 -21.308 53.537 1.00 81.56 192 ARG A O 1
ATOM 1532 N N . PHE A 1 193 ? -23.538 -22.393 51.617 1.00 77.81 193 PHE A N 1
ATOM 1533 C CA . PHE A 1 193 ? -23.449 -23.726 52.235 1.00 77.81 193 PHE A CA 1
ATOM 1534 C C . PHE A 1 193 ? -22.102 -23.979 52.900 1.00 77.81 193 PHE A C 1
ATOM 1536 O O . PHE A 1 193 ? -22.037 -24.732 53.872 1.00 77.81 193 PHE A O 1
ATOM 1543 N N . ILE A 1 194 ? -21.055 -23.279 52.459 1.00 71.75 194 ILE A N 1
ATOM 1544 C CA . ILE A 1 194 ? -19.781 -23.186 53.168 1.00 71.75 194 ILE A CA 1
ATOM 1545 C C . ILE A 1 194 ? -19.973 -22.240 54.368 1.00 71.75 194 ILE A C 1
ATOM 1547 O O . ILE A 1 194 ? -19.488 -21.113 54.431 1.00 71.75 194 ILE A O 1
ATOM 1551 N N . SER A 1 195 ? -20.745 -22.693 55.352 1.00 64.19 195 SER A N 1
ATOM 1552 C CA . SER A 1 195 ? -20.940 -21.971 56.603 1.00 64.19 195 SER A CA 1
ATOM 1553 C C . SER A 1 195 ? -19.588 -21.771 57.295 1.00 64.19 195 SER A C 1
ATOM 1555 O O . SER A 1 195 ? -18.830 -22.726 57.479 1.00 64.19 195 SER A O 1
ATOM 1557 N N . ILE A 1 196 ? -19.314 -20.555 57.782 1.00 61.59 196 ILE A N 1
ATOM 1558 C CA . ILE A 1 196 ? -18.143 -20.211 58.619 1.00 61.59 196 ILE A CA 1
ATOM 1559 C C . ILE A 1 196 ? -17.953 -21.215 59.782 1.00 61.59 196 ILE A C 1
ATOM 1561 O O . ILE A 1 196 ? -16.831 -21.435 60.244 1.00 61.59 196 ILE A O 1
ATOM 1565 N N . LYS A 1 197 ? -19.031 -21.884 60.228 1.00 58.09 197 LYS A N 1
ATOM 1566 C CA . LYS A 1 197 ? -18.988 -22.964 61.228 1.00 58.09 197 LYS A CA 1
ATOM 1567 C C . LYS A 1 197 ? -18.248 -24.223 60.749 1.00 58.09 197 LYS A C 1
ATOM 1569 O O . LYS A 1 197 ? -17.488 -24.783 61.535 1.00 58.09 197 LYS A O 1
ATOM 1574 N N . GLN A 1 198 ? -18.413 -24.648 59.493 1.00 62.62 198 GLN A N 1
ATOM 1575 C CA . GLN A 1 198 ? -17.725 -25.825 58.941 1.00 62.62 198 GLN A CA 1
ATOM 1576 C C . GLN A 1 198 ? -16.230 -25.562 58.730 1.00 62.62 198 GLN A C 1
ATOM 1578 O O . GLN A 1 198 ? -15.408 -26.405 59.085 1.00 62.62 198 GLN A O 1
ATOM 1583 N N . ILE A 1 199 ? -15.859 -24.363 58.263 1.00 62.62 199 ILE A N 1
ATOM 1584 C CA . ILE A 1 199 ? -14.448 -23.959 58.132 1.00 62.62 199 ILE A CA 1
ATOM 1585 C C . ILE A 1 199 ? -13.778 -23.882 59.513 1.00 62.62 199 ILE A C 1
ATOM 1587 O O . ILE A 1 199 ? -12.696 -24.436 59.697 1.00 62.62 199 ILE A O 1
ATOM 1591 N N . LYS A 1 200 ? -14.426 -23.268 60.519 1.00 59.03 200 LYS A N 1
ATOM 1592 C CA . LYS A 1 200 ? -13.894 -23.240 61.896 1.00 59.03 200 LYS A CA 1
ATOM 1593 C C . LYS A 1 200 ? -13.718 -24.645 62.480 1.00 59.03 200 LYS A C 1
ATOM 1595 O O . LYS A 1 200 ? -12.691 -24.904 63.099 1.00 59.03 200 LYS A O 1
ATOM 1600 N N . GLN A 1 201 ? -14.662 -25.564 62.259 1.00 61.03 201 GLN A N 1
ATOM 1601 C CA . GLN A 1 201 ? -14.526 -26.953 62.717 1.00 61.03 201 GLN A CA 1
ATOM 1602 C C . GLN A 1 201 ? -13.377 -27.698 62.023 1.00 61.03 201 GLN A C 1
ATOM 1604 O O . GLN A 1 201 ? -12.627 -28.399 62.697 1.00 61.03 201 GLN A O 1
ATOM 1609 N N . TYR A 1 202 ? -13.181 -27.516 60.714 1.00 62.59 202 TYR A N 1
ATOM 1610 C CA . TYR A 1 202 ? -12.084 -28.159 59.979 1.00 62.59 202 TYR A CA 1
ATOM 1611 C C . TYR A 1 202 ? -10.701 -27.607 60.364 1.00 62.59 202 TYR A C 1
ATOM 1613 O O . TYR A 1 202 ? -9.738 -28.365 60.480 1.00 62.59 202 TYR A O 1
ATOM 1621 N N . VAL A 1 203 ? -10.598 -26.297 60.619 1.00 63.66 203 VAL A N 1
ATOM 1622 C CA . VAL A 1 203 ? -9.348 -25.639 61.043 1.00 63.66 203 VAL A CA 1
ATOM 1623 C C . VAL A 1 203 ? -8.974 -26.001 62.485 1.00 63.66 203 VAL A C 1
ATOM 1625 O O . VAL A 1 203 ? -7.802 -26.236 62.768 1.00 63.66 203 VAL A O 1
ATOM 1628 N N . ILE A 1 204 ? -9.950 -26.113 63.392 1.00 58.88 204 ILE A N 1
ATOM 1629 C CA . ILE A 1 204 ? -9.712 -26.543 64.782 1.00 58.88 204 ILE A CA 1
ATOM 1630 C C . ILE A 1 204 ? -9.330 -28.032 64.841 1.00 58.88 204 ILE A C 1
ATOM 1632 O O . ILE A 1 204 ? -8.456 -28.406 65.618 1.00 58.88 204 ILE A O 1
ATOM 1636 N N . LYS A 1 205 ? -9.918 -28.882 63.987 1.00 55.78 205 LYS A N 1
ATOM 1637 C CA . LYS A 1 205 ? -9.621 -30.324 63.934 1.00 55.78 205 LYS A CA 1
ATOM 1638 C C . LYS A 1 205 ? -8.255 -30.658 63.310 1.00 55.78 205 LYS A C 1
ATOM 1640 O O . LYS A 1 205 ? -7.754 -31.743 63.550 1.00 55.78 205 LYS A O 1
ATOM 1645 N N . ARG A 1 206 ? -7.649 -29.739 62.544 1.00 54.97 206 ARG A N 1
ATOM 1646 C CA . ARG A 1 206 ? -6.275 -29.855 62.004 1.00 54.97 206 ARG A CA 1
ATOM 1647 C C . ARG A 1 206 ? -5.176 -29.300 62.926 1.00 54.97 206 ARG A C 1
ATOM 1649 O O . ARG A 1 206 ? -4.005 -29.436 62.595 1.00 54.97 206 ARG A O 1
ATOM 1656 N N . ARG A 1 207 ? -5.535 -28.622 64.025 1.00 53.34 207 ARG A N 1
ATOM 1657 C CA . ARG A 1 207 ? -4.590 -28.068 65.020 1.00 53.34 207 ARG A CA 1
ATOM 1658 C C . ARG A 1 207 ? -4.450 -28.924 66.292 1.00 53.34 207 ARG A C 1
ATOM 1660 O O . ARG A 1 207 ? -3.710 -28.529 67.187 1.00 53.34 207 ARG A O 1
ATOM 1667 N N . LYS A 1 208 ? -5.156 -30.053 66.379 1.00 47.50 208 LYS A N 1
ATOM 1668 C CA . LYS A 1 208 ? -4.856 -31.161 67.298 1.00 47.50 208 LYS A CA 1
ATOM 1669 C C . LYS A 1 208 ? -4.159 -32.256 66.508 1.00 47.50 208 LYS A C 1
ATOM 1671 O O . LYS A 1 208 ? -3.314 -32.933 67.121 1.00 47.50 208 LYS A O 1
#

pLDDT: mean 81.42, std 15.71, range [36.41, 98.06]

Secondary structure (DSSP, 8-state):
-HHHHHT--GGG-SSS-B-HHHHHHHHHHHHHTSSS---EEEEE----BSPP-TTT----TT---GGGEEEEE-S-SS-EEPEEE-TTS-EEEE-BGGGGPPPTT--TT-GGG-PPP-----SSGGGB-EE---HHHHHHHHHHTT-EEEETT-HHHHHHHHTTSPPS--------THHHHHHHHHHHHHHHHS-HHHHHHHHHHT--

Foldseek 3Di:
DVVVVVPDDPVVDPDPFDDPLVVLVVVVVVQVPDPFQDAEEAEDLLDGQPDDDPVSDDQLLPAPDQLRYEYENDDAQVFDFAFDADPVRDGPATAFPCQSPDDPPDDPPDPVCPDDRPPDHQPDPVRTDTRHRPVVNSVVSSVSNVHHYDYPPDPVRVVVRNVSRDDRDDDPDPPPCVVVVVVVVVVVVVVVVVPPVVVVVVVVVVVD

Sequence (208 aa):
IEDTIDHLDWRSGWSGNSRIRESFFNLARLIRSFPENSQVVYLTDGEEAPKLHAFNTRDLSQFQGGNDWVIVGIGSFKGAPIPKLDGKNQLIGYWSNESFALQPGIAQISEANIGTRDDHVAGGESDRYMSKLDEAYLKDITKQINGIYVRGDSVLNILSAMKKQKPAWQDKADFHLKWFFASLAGIIFSLRFISIKQIKQYVIKRRK